Protein AF-A0A957ZIP8-F1 (afdb_monomer_lite)

pLDDT: mean 90.68, std 8.42, range [61.41, 98.19]

Foldseek 3Di:
DVVVCVVCLVVDDPVPNPDDDDDDVDDDDDLLVLQCLQCVQPDVDPDLQSCCCPPVVDDDDPLADDPVCLVVLVVCCVVVVDCPNVVNVVVNVVVSVVSVVVSVVSSVCLLVPPLDPPDPDALSSLQSSLVVCVVVVNLVSSLSSLVSSCVHPDDLVSNVSSLVVNLVSCVVVVVNVVSVVSVVVSD

Sequence (187 aa):
LRTRYRQNRPLLPEGERRVALFEEGGSHLDLLLPARRLWRKRLQSCRLINLEQMILGLARNEDDVPGSMIPQLYVDYVRTQQAGEMQRVFYHNREDIVSMVSLAQRLVEAYAAPLDESCDLYAEDLLSLAACHLRSGDTLRAERALTRAAATADHDDTRAEIYAQWAGLLKRQERWQEAAEVWQLWL

Structure (mmCIF, N/CA/C/O backbone):
data_AF-A0A957ZIP8-F1
#
_entry.id   AF-A0A957ZIP8-F1
#
loop_
_atom_site.group_PDB
_atom_site.id
_atom_site.type_symbol
_atom_site.label_atom_id
_atom_site.label_alt_id
_atom_site.label_comp_id
_atom_site.label_asym_id
_atom_site.label_entity_id
_atom_site.label_seq_id
_atom_site.pdbx_PDB_ins_code
_atom_site.Cartn_x
_atom_site.Cartn_y
_atom_site.Cartn_z
_atom_site.occupancy
_atom_site.B_iso_or_equiv
_atom_site.auth_seq_id
_atom_site.auth_comp_id
_atom_site.auth_asym_id
_atom_site.auth_atom_id
_atom_site.pdbx_PDB_model_num
ATOM 1 N N . LEU A 1 1 ? -3.713 -7.054 22.495 1.00 61.41 1 LEU A N 1
ATOM 2 C CA . LEU A 1 1 ? -5.101 -7.567 22.353 1.00 61.41 1 LEU A CA 1
ATOM 3 C C . LEU A 1 1 ? -5.336 -8.860 23.134 1.00 61.41 1 LEU A C 1
ATOM 5 O O . LEU A 1 1 ? -6.204 -8.865 23.994 1.00 61.41 1 LEU A O 1
ATOM 9 N N . ARG A 1 2 ? -4.530 -9.913 22.929 1.00 66.81 2 ARG A N 1
ATOM 10 C CA . ARG A 1 2 ? -4.654 -11.210 23.628 1.00 66.81 2 ARG A CA 1
ATOM 11 C C . ARG A 1 2 ? -4.748 -11.126 25.155 1.00 66.81 2 ARG A C 1
ATOM 13 O O . ARG A 1 2 ? -5.643 -11.731 25.730 1.00 66.81 2 ARG A O 1
ATOM 20 N N . THR A 1 3 ? -3.873 -10.352 25.797 1.00 70.88 3 THR A N 1
ATOM 21 C CA . THR A 1 3 ? -3.880 -10.161 27.257 1.00 70.88 3 THR A CA 1
ATOM 22 C C . THR A 1 3 ? -5.193 -9.555 27.742 1.00 70.88 3 THR A C 1
ATOM 24 O O . THR A 1 3 ? -5.818 -10.102 28.640 1.00 70.88 3 THR A O 1
ATOM 27 N N . ARG A 1 4 ? -5.663 -8.487 27.082 1.00 71.50 4 ARG A N 1
ATOM 28 C CA . ARG A 1 4 ? -6.931 -7.823 27.420 1.00 71.50 4 ARG A CA 1
ATOM 29 C C . ARG A 1 4 ? -8.142 -8.717 27.150 1.00 71.50 4 ARG A C 1
ATOM 31 O O . ARG A 1 4 ? -9.040 -8.773 27.976 1.00 71.50 4 ARG A O 1
ATOM 38 N N . TYR A 1 5 ? -8.147 -9.469 26.045 1.00 74.31 5 TYR A N 1
ATOM 39 C CA . TYR A 1 5 ? -9.199 -10.455 25.790 1.00 74.31 5 TYR A CA 1
ATOM 40 C C . TYR A 1 5 ? -9.202 -11.550 26.859 1.00 74.31 5 TYR A C 1
ATOM 42 O O . TYR A 1 5 ? -10.248 -11.820 27.425 1.00 74.31 5 TYR A O 1
ATOM 50 N N . ARG A 1 6 ? -8.047 -12.140 27.205 1.00 77.81 6 ARG A N 1
ATOM 51 C CA . ARG A 1 6 ? -7.957 -13.154 28.273 1.00 77.81 6 ARG A CA 1
ATOM 52 C C . ARG A 1 6 ? -8.436 -12.605 29.625 1.00 77.81 6 ARG A C 1
ATOM 54 O O . ARG A 1 6 ? -9.131 -13.323 30.331 1.00 77.81 6 ARG A O 1
ATOM 61 N N . GLN A 1 7 ? -8.113 -11.351 29.948 1.00 78.19 7 GLN A N 1
ATOM 62 C CA . GLN A 1 7 ? -8.567 -10.673 31.170 1.00 78.19 7 GLN A CA 1
ATOM 63 C C . GLN A 1 7 ? -10.084 -10.441 31.192 1.00 78.19 7 GLN A C 1
ATOM 65 O O . GLN A 1 7 ? -10.710 -10.657 32.222 1.00 78.19 7 GLN A O 1
ATOM 70 N N . ASN A 1 8 ? -10.677 -10.049 30.062 1.00 78.69 8 ASN A N 1
ATOM 71 C CA . ASN A 1 8 ? -12.109 -9.748 29.973 1.00 78.69 8 ASN A CA 1
ATOM 72 C C . ASN A 1 8 ? -12.978 -10.974 29.645 1.00 78.69 8 ASN A C 1
ATOM 74 O O . ASN A 1 8 ? -14.185 -10.938 29.851 1.00 78.69 8 ASN A O 1
ATOM 78 N N . ARG A 1 9 ? -12.395 -12.078 29.160 1.00 79.69 9 ARG A N 1
ATOM 79 C CA . ARG A 1 9 ? -13.122 -13.294 28.752 1.00 79.69 9 ARG A CA 1
ATOM 80 C C . ARG A 1 9 ? -14.048 -13.865 29.836 1.00 79.69 9 ARG A C 1
ATOM 82 O O . ARG A 1 9 ? -15.144 -14.282 29.472 1.00 79.6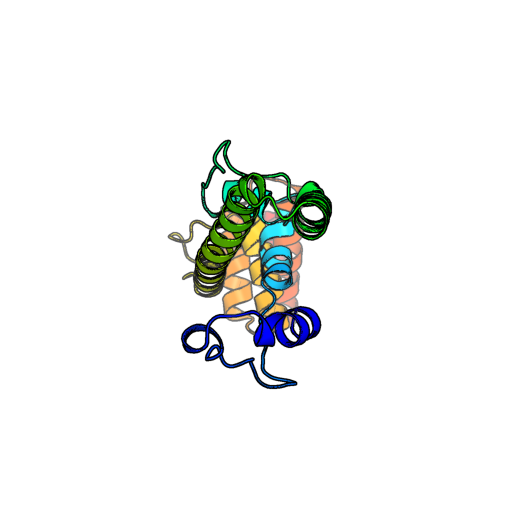9 9 ARG A O 1
ATOM 89 N N . PRO A 1 10 ? -13.682 -13.888 31.134 1.00 83.88 10 PRO A N 1
ATOM 90 C CA . PRO A 1 10 ? -14.593 -14.346 32.184 1.00 83.88 10 PRO A CA 1
ATOM 91 C C . PRO A 1 10 ? -15.865 -13.494 32.307 1.00 83.88 10 PRO A C 1
ATOM 93 O O . PRO A 1 10 ? -16.896 -14.007 32.731 1.00 83.88 10 PRO A O 1
ATOM 96 N N . LEU A 1 11 ? -15.808 -12.220 31.905 1.00 80.31 11 LEU A N 1
ATOM 97 C CA . LEU A 1 11 ? -16.927 -11.277 31.968 1.00 80.31 11 LEU A CA 1
ATOM 98 C C . LEU A 1 11 ? -17.910 -11.435 30.795 1.00 80.31 11 LEU A C 1
ATOM 100 O O . LEU A 1 11 ? -19.005 -10.889 30.852 1.00 80.31 11 LEU A O 1
ATOM 104 N N . LEU A 1 12 ? -17.542 -12.176 29.742 1.00 76.38 12 LEU A N 1
ATOM 105 C CA . LEU A 1 12 ? -18.420 -12.415 28.593 1.00 76.38 12 LEU A CA 1
ATOM 106 C C . LEU A 1 12 ? -19.507 -13.454 28.928 1.00 76.38 12 LEU A C 1
ATOM 108 O O . LEU A 1 12 ? -19.210 -14.412 29.657 1.00 76.38 12 LEU A O 1
ATOM 112 N N . PRO A 1 13 ? -20.724 -13.333 28.361 1.00 81.12 13 PRO A N 1
ATOM 113 C CA . PRO A 1 13 ? -21.761 -14.361 28.442 1.00 81.12 13 PRO A CA 1
ATOM 114 C C . PRO A 1 13 ? -21.247 -15.733 27.985 1.00 81.12 13 PRO A C 1
ATOM 116 O O . PRO A 1 13 ? -20.408 -15.822 27.087 1.00 81.12 13 PRO A O 1
ATOM 119 N N . GLU A 1 14 ? -21.756 -16.828 28.559 1.00 76.25 14 GLU A N 1
ATOM 120 C CA . GLU A 1 14 ? -21.250 -18.186 28.277 1.00 76.25 14 GLU A CA 1
ATOM 121 C C . GLU A 1 14 ? -21.255 -18.558 26.782 1.00 76.25 14 GLU A C 1
ATOM 123 O O . GLU A 1 14 ? -20.354 -19.263 26.321 1.00 76.25 14 GLU A O 1
ATOM 128 N N . GLY A 1 15 ? -22.211 -18.035 26.004 1.00 74.38 15 GLY A N 1
ATOM 129 C CA . GLY A 1 15 ? -22.281 -18.222 24.550 1.00 74.38 15 GLY A CA 1
ATOM 130 C C . GLY A 1 15 ? -21.199 -17.480 23.754 1.00 74.38 15 GLY A C 1
ATOM 131 O O . GLY A 1 15 ? -20.802 -17.942 22.686 1.00 74.38 15 GLY A O 1
ATOM 132 N N . GLU A 1 16 ? -20.666 -16.380 24.288 1.00 71.00 16 GLU A N 1
ATOM 133 C CA . GLU A 1 16 ? -19.711 -15.489 23.610 1.00 71.00 16 GLU A CA 1
ATOM 134 C C . GLU A 1 16 ? -18.247 -15.812 23.943 1.00 71.00 16 GLU A C 1
ATOM 136 O O . GLU A 1 16 ? -17.326 -15.416 23.229 1.00 71.00 16 GLU A O 1
ATOM 141 N N . ARG A 1 17 ? -17.999 -16.636 24.970 1.00 73.06 17 ARG A N 1
ATOM 142 C CA . ARG A 1 17 ? -16.651 -17.108 25.355 1.00 73.06 17 ARG A CA 1
ATOM 143 C C . ARG A 1 17 ? -15.993 -18.036 24.321 1.00 73.06 17 ARG A C 1
ATOM 145 O O . ARG A 1 17 ? -14.878 -18.514 24.562 1.00 73.06 17 ARG A O 1
ATOM 152 N N . ARG A 1 18 ? -16.670 -18.323 23.205 1.00 68.06 18 ARG A N 1
ATOM 153 C CA . ARG A 1 18 ? -16.305 -19.335 22.200 1.00 68.06 18 ARG A CA 1
ATOM 154 C C . ARG A 1 18 ? -15.334 -18.850 21.127 1.00 68.06 18 ARG A C 1
ATOM 156 O O . ARG A 1 18 ? -14.826 -19.687 20.388 1.00 68.06 18 ARG A O 1
ATOM 163 N N . VAL A 1 19 ? -15.046 -17.549 21.038 1.00 68.50 19 VAL A N 1
ATOM 164 C CA . VAL A 1 19 ? -14.118 -17.044 20.015 1.00 68.50 19 VAL A CA 1
ATOM 165 C C . VAL A 1 19 ? -12.722 -17.611 20.275 1.00 68.50 19 VAL A C 1
ATOM 167 O O . VAL A 1 19 ? -12.082 -17.303 21.291 1.00 68.50 19 VAL A O 1
ATOM 170 N N . ALA A 1 20 ? -12.279 -18.481 19.365 1.00 70.75 20 ALA A N 1
ATOM 171 C CA . ALA A 1 20 ? -10.950 -19.062 19.385 1.00 70.75 20 ALA A CA 1
ATOM 172 C C . ALA A 1 20 ? -9.913 -17.955 19.175 1.00 70.75 20 ALA A C 1
ATOM 174 O O . ALA A 1 20 ? -10.035 -17.114 18.286 1.00 70.75 20 ALA A O 1
ATOM 175 N N . LEU A 1 21 ? -8.882 -17.946 20.015 1.00 72.19 21 LEU A N 1
ATOM 176 C CA . LEU A 1 21 ? -7.722 -17.100 19.783 1.00 72.19 21 LEU A CA 1
ATOM 177 C C . LEU A 1 21 ? -6.850 -17.770 18.722 1.00 72.19 21 LEU A C 1
ATOM 179 O O . LEU A 1 21 ? -6.555 -18.953 18.861 1.00 72.19 21 LEU A O 1
ATOM 183 N N . PHE A 1 22 ? -6.386 -17.008 17.728 1.00 71.25 22 PHE A N 1
ATOM 184 C CA . PHE A 1 22 ? -5.357 -17.469 16.787 1.00 71.25 22 PHE A CA 1
ATOM 185 C C . PHE A 1 22 ? -4.159 -18.064 17.533 1.00 71.25 22 PHE A C 1
ATOM 187 O O . PHE A 1 22 ? -3.835 -17.587 18.621 1.00 71.25 22 PHE A O 1
ATOM 194 N N . GLU A 1 23 ? -3.500 -19.079 16.980 1.00 76.12 23 GLU A N 1
ATOM 195 C CA . GLU A 1 23 ? -2.356 -19.752 17.612 1.00 76.12 23 GLU A CA 1
ATOM 196 C C . GLU A 1 23 ? -1.192 -18.781 17.910 1.00 76.12 23 GLU A C 1
ATOM 198 O O . GLU A 1 23 ? -1.025 -17.744 17.266 1.00 76.12 23 GLU A O 1
ATOM 203 N N . GLU A 1 24 ? -0.413 -19.040 18.969 1.00 71.19 24 GLU A N 1
ATOM 204 C CA . GLU A 1 24 ? 0.833 -18.285 19.209 1.00 71.19 24 GLU A CA 1
ATOM 205 C C . GLU A 1 24 ? 1.831 -18.607 18.090 1.00 71.19 24 GLU A C 1
ATOM 207 O O . GLU A 1 24 ? 2.122 -19.769 17.846 1.00 71.19 24 GLU A O 1
ATOM 212 N N . GLY A 1 25 ? 2.309 -17.578 17.381 1.00 76.25 25 GLY A N 1
ATOM 213 C CA . GLY A 1 25 ? 3.203 -17.745 16.228 1.00 76.25 25 GLY A CA 1
ATOM 214 C C . GLY A 1 25 ? 2.510 -17.993 14.882 1.00 76.25 25 GLY A C 1
ATOM 215 O O . GLY A 1 25 ? 3.203 -18.175 13.886 1.00 76.25 25 GLY A O 1
ATOM 216 N N . GLY A 1 26 ? 1.173 -17.965 14.821 1.00 80.25 26 GLY A N 1
ATOM 217 C CA . GLY A 1 26 ? 0.445 -18.057 13.553 1.00 80.25 26 GLY A CA 1
ATOM 218 C C . GLY A 1 26 ? 0.771 -16.906 12.591 1.00 80.25 26 GLY A C 1
ATOM 219 O O . GLY A 1 26 ? 1.145 -15.807 13.015 1.00 80.25 26 GLY A O 1
ATOM 220 N N . SER A 1 27 ? 0.611 -17.145 11.287 1.00 83.81 27 SER A N 1
ATOM 221 C CA . SER A 1 27 ? 0.839 -16.125 10.260 1.00 83.81 27 SER A CA 1
ATOM 222 C C . SER A 1 27 ? -0.080 -14.920 10.469 1.00 83.81 27 SER A C 1
ATOM 224 O O . SER A 1 27 ? -1.298 -15.055 10.567 1.00 83.81 27 SER A O 1
ATOM 226 N N . HIS A 1 28 ? 0.513 -13.729 10.513 1.00 84.56 28 HIS A N 1
ATOM 227 C CA . HIS A 1 28 ? -0.202 -12.467 10.649 1.00 84.56 28 HIS A CA 1
ATOM 228 C C . HIS A 1 28 ? 0.154 -11.547 9.485 1.00 84.56 28 HIS A C 1
ATOM 230 O O . HIS A 1 28 ? 1.331 -11.268 9.249 1.00 84.56 28 HIS A O 1
ATOM 236 N N . LEU A 1 29 ? -0.867 -11.067 8.777 1.00 87.81 29 LEU A N 1
ATOM 237 C CA . LEU A 1 29 ? -0.709 -10.073 7.727 1.00 87.81 29 LEU A CA 1
ATOM 238 C C . LEU A 1 29 ? -1.047 -8.688 8.284 1.00 87.81 29 LEU A C 1
ATOM 240 O O . LEU A 1 29 ? -2.215 -8.341 8.436 1.00 87.81 29 LEU A O 1
ATOM 244 N N . ASP A 1 30 ? -0.013 -7.896 8.555 1.00 92.38 30 ASP A N 1
ATOM 245 C CA . ASP A 1 30 ? -0.166 -6.468 8.829 1.00 92.38 30 ASP A CA 1
ATOM 246 C C . ASP A 1 30 ? -0.275 -5.716 7.495 1.00 92.38 30 ASP A C 1
ATOM 248 O O . ASP A 1 30 ? 0.693 -5.656 6.732 1.00 92.38 30 ASP A O 1
ATOM 252 N N . LEU A 1 31 ? -1.451 -5.145 7.215 1.00 95.62 31 LEU A N 1
ATOM 253 C CA . LEU A 1 31 ? -1.738 -4.422 5.972 1.00 95.62 31 LEU A CA 1
ATOM 254 C C . LEU A 1 31 ? -0.975 -3.097 5.851 1.00 95.62 31 LEU A C 1
ATOM 256 O O . LEU A 1 31 ? -0.829 -2.577 4.745 1.00 95.62 31 LEU A O 1
ATOM 260 N N . LEU A 1 32 ? -0.439 -2.553 6.946 1.00 94.81 32 LEU A N 1
ATOM 261 C CA . LEU A 1 32 ? 0.271 -1.276 6.932 1.00 94.81 32 LEU A CA 1
ATOM 262 C C . LEU A 1 32 ? 1.547 -1.339 6.089 1.00 94.81 32 LEU A C 1
ATOM 264 O O . LEU A 1 32 ? 1.885 -0.380 5.393 1.00 94.81 32 LEU A O 1
ATOM 268 N N . LEU A 1 33 ? 2.271 -2.455 6.153 1.00 94.25 33 LEU A N 1
ATOM 269 C CA . LEU A 1 33 ? 3.506 -2.647 5.396 1.00 94.25 33 LEU A CA 1
ATOM 270 C C . LEU A 1 33 ? 3.270 -2.727 3.878 1.00 94.25 33 LEU A C 1
ATOM 272 O O . LEU A 1 33 ? 3.912 -1.949 3.168 1.00 94.25 33 LEU A O 1
ATOM 276 N N . PRO A 1 34 ? 2.389 -3.598 3.346 1.00 95.50 34 PRO A N 1
ATOM 277 C CA . PRO A 1 34 ? 2.080 -3.612 1.920 1.00 95.50 34 PRO A CA 1
ATOM 2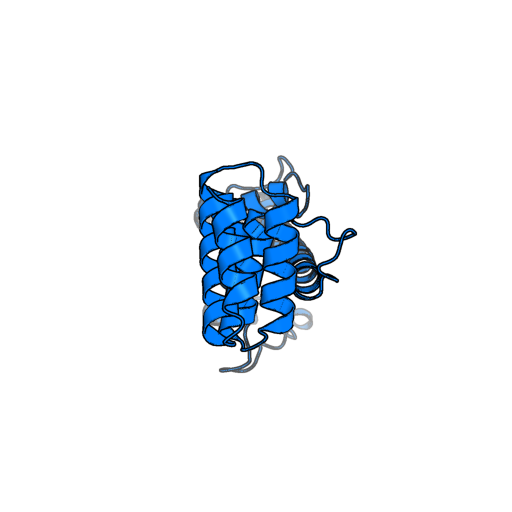78 C C . PRO A 1 34 ? 1.427 -2.301 1.462 1.00 95.50 34 PRO A C 1
ATOM 280 O O . PRO A 1 34 ? 1.843 -1.769 0.437 1.00 95.50 34 PRO A O 1
ATOM 283 N N . ALA A 1 35 ? 0.530 -1.698 2.253 1.00 96.81 35 ALA A N 1
ATOM 284 C CA . ALA A 1 35 ? -0.057 -0.394 1.932 1.00 96.81 35 ALA A CA 1
ATOM 285 C C . ALA A 1 35 ? 1.001 0.7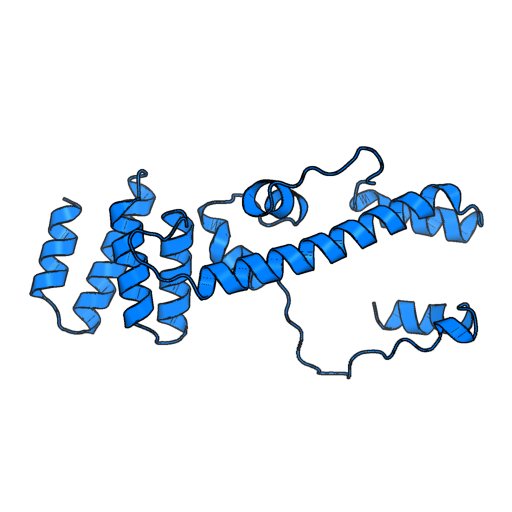12 1.797 1.00 96.81 35 ALA A C 1
ATOM 287 O O . ALA A 1 35 ? 0.994 1.468 0.829 1.00 96.81 35 ALA A O 1
ATOM 288 N N . ARG A 1 36 ? 1.963 0.794 2.727 1.00 96.75 36 ARG A N 1
ATOM 289 C CA . ARG A 1 36 ? 3.073 1.758 2.630 1.00 96.75 36 ARG A CA 1
ATOM 290 C C . ARG A 1 36 ? 3.997 1.465 1.460 1.00 96.75 36 ARG A C 1
ATOM 292 O O . ARG A 1 36 ? 4.486 2.399 0.840 1.00 96.75 36 ARG A O 1
ATOM 299 N N . ARG A 1 37 ? 4.280 0.191 1.187 1.00 95.94 37 ARG A N 1
ATOM 300 C CA . ARG A 1 37 ? 5.136 -0.184 0.057 1.00 95.94 37 ARG A CA 1
ATOM 301 C C . ARG A 1 37 ? 4.519 0.225 -1.266 1.00 95.94 37 ARG A C 1
ATOM 303 O O . ARG A 1 37 ? 5.284 0.627 -2.124 1.00 95.94 37 ARG A O 1
ATOM 310 N N . LEU A 1 38 ? 3.200 0.107 -1.402 1.00 97.19 38 LEU A N 1
ATOM 311 C CA . LEU A 1 38 ? 2.496 0.392 -2.644 1.00 97.19 38 LEU A CA 1
ATOM 312 C C . LEU A 1 38 ? 2.154 1.878 -2.800 1.00 97.19 38 LEU A C 1
ATOM 314 O O . LEU A 1 38 ? 2.466 2.462 -3.826 1.00 97.19 38 LEU A O 1
ATOM 318 N N . TRP A 1 39 ? 1.556 2.502 -1.782 1.00 97.56 39 TRP A N 1
ATOM 319 C CA . TRP A 1 39 ? 0.916 3.811 -1.944 1.00 97.56 39 TRP A CA 1
ATOM 320 C C . TRP A 1 39 ? 1.686 4.991 -1.355 1.00 97.56 39 TRP A C 1
ATOM 322 O O . TRP A 1 39 ? 1.291 6.123 -1.589 1.00 97.56 39 TRP A O 1
ATOM 332 N N . ARG A 1 40 ? 2.767 4.799 -0.585 1.00 95.94 40 ARG A N 1
ATOM 333 C CA . ARG A 1 40 ? 3.437 5.919 0.119 1.00 95.94 40 ARG A CA 1
ATOM 334 C C . ARG A 1 40 ? 4.041 6.971 -0.816 1.00 95.94 40 ARG A C 1
ATOM 336 O O . ARG A 1 40 ? 4.184 8.116 -0.404 1.00 95.94 40 ARG A O 1
ATOM 343 N N . LYS A 1 41 ? 4.445 6.598 -2.034 1.00 94.06 41 LYS A N 1
ATOM 344 C CA . LYS A 1 41 ? 4.972 7.574 -3.002 1.00 94.06 41 LYS A CA 1
ATOM 345 C C . LYS A 1 41 ? 3.887 8.559 -3.436 1.00 94.06 41 LYS A C 1
ATOM 347 O O . LYS A 1 41 ? 4.132 9.757 -3.437 1.00 94.06 41 LYS A O 1
ATOM 352 N N . ARG A 1 42 ? 2.686 8.051 -3.723 1.00 94.94 42 ARG A N 1
ATOM 353 C CA . ARG A 1 42 ? 1.526 8.866 -4.096 1.00 94.94 42 ARG A CA 1
ATOM 354 C C . ARG A 1 42 ? 0.868 9.539 -2.895 1.00 94.94 42 ARG A C 1
ATOM 356 O O . ARG A 1 42 ? 0.475 10.698 -2.948 1.00 94.94 42 ARG A O 1
ATOM 363 N N . LEU A 1 43 ? 0.722 8.799 -1.800 1.00 95.38 43 LEU A N 1
ATOM 364 C CA . LEU A 1 43 ? 0.024 9.225 -0.596 1.00 95.38 43 LEU A CA 1
ATOM 365 C C . LEU A 1 43 ? 1.023 9.658 0.476 1.00 95.38 43 LEU A C 1
ATOM 367 O O . LEU A 1 43 ? 1.754 8.843 1.036 1.00 95.38 43 LEU A O 1
ATOM 371 N N . GLN A 1 44 ? 0.957 10.928 0.870 1.00 88.19 44 GLN A N 1
ATOM 372 C CA . GLN A 1 44 ? 1.764 11.484 1.966 1.00 88.19 44 GLN A CA 1
ATOM 373 C C . GLN A 1 44 ? 1.524 10.773 3.317 1.00 88.19 44 GLN A C 1
ATOM 375 O O . GLN A 1 44 ? 2.365 10.811 4.217 1.00 88.19 44 GLN A O 1
ATOM 380 N N . SER A 1 45 ? 0.379 10.094 3.469 1.00 94.19 45 SER A N 1
ATOM 381 C CA . SER A 1 45 ? -0.016 9.364 4.673 1.00 94.19 45 SER A CA 1
ATOM 382 C C . SER A 1 45 ? -0.659 8.019 4.329 1.00 94.19 45 SER A C 1
ATOM 384 O O . SER A 1 45 ? -1.579 7.941 3.523 1.00 94.19 45 SER A O 1
ATOM 386 N N . CYS A 1 46 ? -0.235 6.955 5.015 1.00 95.62 46 CYS A N 1
ATOM 387 C CA . CYS A 1 46 ? -0.891 5.640 4.969 1.00 95.62 46 CYS A CA 1
ATOM 388 C C . CYS A 1 46 ? -1.619 5.328 6.287 1.00 95.62 46 CYS A C 1
ATOM 390 O O . CYS A 1 46 ? -1.647 4.180 6.726 1.00 95.62 46 CYS A O 1
ATOM 392 N N . ARG A 1 47 ? -2.127 6.354 6.984 1.00 93.38 47 ARG A N 1
ATOM 393 C CA . ARG A 1 47 ? -3.084 6.145 8.084 1.00 93.38 47 ARG A CA 1
ATOM 394 C C . ARG A 1 47 ? -4.397 5.625 7.496 1.00 93.38 47 ARG A C 1
ATOM 396 O O . ARG A 1 47 ? -4.758 6.057 6.406 1.00 93.38 47 ARG A O 1
ATOM 403 N N . LEU A 1 48 ? -5.106 4.760 8.224 1.00 93.56 48 LEU A N 1
ATOM 404 C CA . LEU A 1 48 ? -6.313 4.093 7.718 1.00 93.56 48 LEU A CA 1
ATOM 405 C C . LEU A 1 48 ? -7.346 5.089 7.176 1.00 93.56 48 LEU A C 1
ATOM 407 O O . LEU A 1 48 ? -7.763 4.933 6.040 1.00 93.56 48 LEU A O 1
ATOM 411 N N . ILE A 1 49 ? -7.621 6.176 7.902 1.00 91.31 49 ILE A N 1
ATOM 412 C CA . ILE A 1 49 ? -8.540 7.234 7.450 1.00 91.31 49 ILE A CA 1
ATOM 413 C C . ILE A 1 49 ? -8.166 7.842 6.088 1.00 91.31 49 ILE A C 1
ATOM 415 O O . ILE A 1 49 ? -9.030 8.110 5.263 1.00 91.31 49 ILE A O 1
ATOM 419 N N . ASN A 1 50 ? -6.868 8.014 5.814 1.00 94.25 50 ASN A N 1
ATOM 420 C CA . ASN A 1 50 ? -6.416 8.543 4.529 1.00 94.25 50 ASN A CA 1
ATOM 421 C C . ASN A 1 50 ? -6.525 7.485 3.423 1.00 94.25 50 ASN A C 1
ATOM 423 O O . ASN A 1 50 ? -6.811 7.814 2.280 1.00 94.25 50 ASN A O 1
ATOM 427 N N . LEU A 1 51 ? -6.298 6.210 3.752 1.00 96.50 51 LEU A N 1
ATOM 428 C CA . LEU A 1 51 ? -6.459 5.108 2.802 1.00 96.50 51 LEU A CA 1
ATOM 429 C C . LEU A 1 51 ? -7.934 4.865 2.466 1.00 96.50 51 LEU A C 1
ATOM 431 O O . LEU A 1 51 ? -8.262 4.631 1.311 1.00 96.50 51 LEU A O 1
ATOM 435 N N . GLU A 1 52 ? -8.829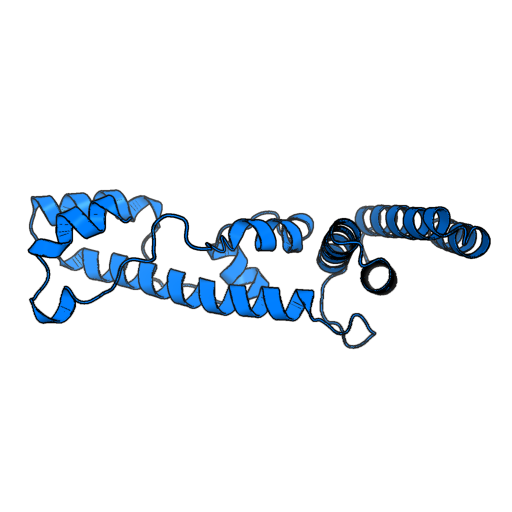 4.972 3.441 1.00 95.06 52 GLU A N 1
ATOM 436 C CA . GLU A 1 52 ? -10.275 4.906 3.223 1.00 95.06 52 GLU A CA 1
ATOM 437 C C . GLU A 1 52 ? -10.733 5.956 2.216 1.00 95.06 52 GLU A C 1
ATOM 439 O O . GLU A 1 52 ? -11.393 5.616 1.240 1.00 95.06 52 GLU A O 1
ATOM 444 N N . GLN A 1 53 ? -10.305 7.204 2.386 1.00 94.25 53 GLN A N 1
ATOM 445 C CA . GLN A 1 53 ? -10.665 8.283 1.470 1.00 94.25 53 GLN A CA 1
ATOM 446 C C . GLN A 1 53 ? -10.019 8.107 0.091 1.00 94.25 53 GLN A C 1
ATOM 448 O O . GLN A 1 53 ? -10.706 8.130 -0.926 1.00 94.25 53 GLN A O 1
ATOM 453 N N . MET A 1 54 ? -8.699 7.907 0.050 1.00 95.69 54 MET A N 1
ATOM 454 C CA . MET A 1 54 ? -7.929 7.983 -1.196 1.00 95.69 54 MET A CA 1
ATOM 455 C C . MET A 1 54 ? -7.915 6.684 -2.008 1.00 95.69 54 MET A C 1
ATOM 457 O O . MET A 1 54 ? -7.607 6.728 -3.198 1.00 95.69 54 MET A O 1
ATOM 461 N N . ILE A 1 55 ? -8.175 5.534 -1.377 1.00 96.12 55 ILE A N 1
ATOM 462 C CA . ILE A 1 55 ? -8.162 4.213 -2.028 1.00 96.12 55 ILE A CA 1
ATOM 463 C C . ILE A 1 55 ? -9.556 3.593 -2.077 1.00 96.12 55 ILE A C 1
ATOM 465 O O . ILE A 1 55 ? -9.900 2.974 -3.080 1.00 96.12 55 ILE A O 1
ATOM 469 N N . LEU A 1 56 ? -10.345 3.717 -1.004 1.00 95.25 56 LEU A N 1
ATOM 470 C CA . LEU A 1 56 ? -11.673 3.093 -0.925 1.00 95.25 56 LEU A CA 1
ATOM 471 C C . LEU A 1 56 ? -12.813 4.048 -1.306 1.00 95.25 56 LEU A C 1
ATOM 473 O O . LEU A 1 56 ? -13.937 3.590 -1.486 1.00 95.25 56 LEU A O 1
ATOM 477 N N . GLY A 1 57 ? -12.548 5.355 -1.420 1.00 93.44 57 GLY A N 1
ATOM 478 C CA . GLY A 1 57 ? -13.580 6.365 -1.662 1.00 93.44 57 GLY A CA 1
ATOM 479 C C . GLY A 1 57 ? -14.585 6.498 -0.512 1.00 93.44 57 GLY A C 1
ATOM 480 O O . GLY A 1 57 ? -15.709 6.945 -0.727 1.00 93.44 57 GLY A O 1
ATOM 481 N N . LEU A 1 58 ? -14.209 6.080 0.699 1.00 90.62 58 LEU A N 1
ATOM 482 C CA . LEU A 1 58 ? -15.077 6.092 1.873 1.00 90.62 58 LEU A CA 1
ATOM 483 C C . LEU A 1 58 ? -14.926 7.403 2.650 1.00 90.62 58 LEU A C 1
ATOM 485 O O . LEU A 1 58 ? -13.819 7.896 2.870 1.00 90.62 58 LEU A O 1
ATOM 489 N N . ALA A 1 59 ? -16.052 7.928 3.127 1.00 84.75 59 ALA A N 1
ATOM 490 C CA . ALA A 1 59 ? -16.106 9.020 4.089 1.00 84.75 59 ALA A CA 1
ATOM 491 C C . ALA A 1 59 ? -16.691 8.498 5.406 1.00 84.75 59 ALA A C 1
ATOM 493 O O . ALA A 1 59 ? -17.713 7.811 5.405 1.00 84.75 59 ALA A O 1
ATOM 494 N N . ARG A 1 60 ? -16.039 8.815 6.529 1.00 81.56 60 ARG A N 1
ATOM 495 C CA . ARG A 1 60 ? -16.534 8.429 7.855 1.00 81.56 60 ARG A CA 1
ATOM 496 C C . ARG A 1 60 ? -17.689 9.332 8.288 1.00 81.56 60 ARG A C 1
ATOM 498 O O . ARG A 1 60 ? -17.681 10.527 8.006 1.00 81.56 60 ARG A O 1
ATOM 505 N N . ASN A 1 61 ? -18.660 8.742 8.979 1.00 78.12 61 ASN A N 1
ATOM 506 C CA . ASN A 1 61 ? -19.825 9.430 9.540 1.00 78.12 61 ASN A CA 1
ATOM 507 C C . ASN A 1 61 ? -19.454 10.252 10.798 1.00 78.12 61 ASN A C 1
ATOM 509 O O . ASN A 1 61 ? -18.464 9.955 11.464 1.00 78.12 61 ASN A O 1
ATOM 513 N N . GLU A 1 62 ? -20.286 11.234 11.151 1.00 66.06 62 GLU A N 1
ATOM 514 C CA . GLU A 1 62 ? -20.202 12.080 12.355 1.00 66.06 62 GLU A CA 1
ATOM 515 C C . GLU A 1 62 ? -20.241 11.278 13.669 1.00 66.06 62 GLU A C 1
ATOM 517 O O . GLU A 1 62 ? -19.700 11.712 14.688 1.00 66.06 62 GLU A O 1
ATOM 522 N N . ASP A 1 63 ? -20.832 10.081 13.641 1.00 71.00 63 ASP A N 1
ATOM 523 C CA . ASP A 1 63 ? -20.872 9.168 14.787 1.00 71.00 63 ASP A CA 1
ATOM 524 C C . ASP A 1 63 ? -19.487 8.601 15.158 1.00 71.00 63 ASP A C 1
ATOM 526 O O . ASP A 1 63 ? -19.310 8.097 16.275 1.00 71.00 63 ASP A O 1
ATOM 530 N N . ASP A 1 64 ? -18.495 8.702 14.261 1.00 83.00 64 ASP A N 1
ATOM 531 C CA . ASP A 1 64 ? -17.145 8.208 14.510 1.00 83.00 64 ASP A CA 1
ATOM 532 C C . ASP A 1 64 ? -16.417 9.036 15.581 1.00 83.00 64 ASP A C 1
ATOM 534 O O . ASP A 1 64 ? -16.401 10.270 15.573 1.00 83.00 64 ASP A O 1
ATOM 538 N N . VAL A 1 65 ? -15.781 8.350 16.529 1.00 90.38 65 VAL A N 1
ATOM 539 C CA . VAL A 1 65 ? -14.947 8.998 17.548 1.00 90.38 65 VAL A CA 1
ATOM 540 C C . VAL A 1 65 ? -13.514 9.128 17.046 1.00 90.38 65 VAL A C 1
ATOM 542 O O . VAL A 1 65 ? -12.979 8.185 16.459 1.00 90.38 65 VAL A O 1
ATOM 545 N N . PRO A 1 66 ? -12.813 10.238 17.346 1.00 88.94 66 PRO A N 1
ATOM 546 C CA . PRO A 1 66 ? -11.377 10.294 17.128 1.00 88.94 66 PRO A CA 1
ATOM 547 C C . PRO A 1 66 ? -10.693 9.135 17.861 1.00 88.94 66 PRO A C 1
ATOM 549 O O . PRO A 1 66 ? -10.849 8.981 19.073 1.00 88.94 66 PRO A O 1
ATOM 552 N N . GLY A 1 67 ? -9.890 8.339 17.150 1.00 87.56 67 GLY A N 1
ATOM 553 C CA . GLY A 1 67 ? -9.235 7.160 17.734 1.00 87.56 67 GLY A CA 1
ATOM 554 C C . GLY A 1 67 ? -8.365 7.475 18.963 1.00 87.56 67 GLY A C 1
ATOM 555 O O . GLY A 1 67 ? -8.199 6.636 19.847 1.00 87.56 67 GLY A O 1
ATOM 556 N N . SER A 1 68 ? -7.862 8.710 19.074 1.00 91.31 68 SER A N 1
ATOM 557 C CA . SER A 1 68 ? -7.133 9.209 20.248 1.00 91.31 68 SER A CA 1
ATOM 558 C C . SER A 1 68 ? -7.993 9.335 21.512 1.00 91.31 68 SER A C 1
ATOM 560 O O . SER A 1 68 ? -7.442 9.295 22.610 1.00 91.31 68 SER A O 1
ATOM 562 N N . MET A 1 69 ? -9.317 9.465 21.383 1.00 94.00 69 MET A N 1
ATOM 563 C CA . MET A 1 69 ? -10.253 9.560 22.508 1.00 94.00 69 MET A CA 1
ATOM 564 C C . MET A 1 69 ? -10.669 8.190 23.052 1.00 94.00 69 MET A C 1
ATOM 566 O O . MET A 1 69 ? -11.033 8.090 24.222 1.00 94.00 69 MET A O 1
ATOM 570 N N . ILE A 1 70 ? -10.572 7.126 22.248 1.00 93.38 70 ILE A N 1
ATOM 571 C CA . ILE A 1 70 ? -11.010 5.770 22.621 1.00 93.38 70 ILE A CA 1
ATOM 572 C C . ILE A 1 70 ? -10.432 5.293 23.967 1.00 93.38 70 ILE A C 1
ATOM 574 O O . ILE A 1 70 ? -11.199 4.763 24.775 1.00 93.38 70 ILE A O 1
ATOM 578 N N . PRO A 1 71 ? -9.128 5.476 24.277 1.00 92.31 71 PRO A N 1
ATOM 579 C CA . PRO A 1 71 ? -8.587 5.062 25.569 1.00 92.31 71 PRO A CA 1
ATOM 580 C C . PRO A 1 71 ? -9.275 5.743 26.755 1.00 92.31 71 PRO A C 1
ATOM 582 O O . PRO A 1 71 ? -9.569 5.075 27.744 1.00 92.31 71 PRO A O 1
ATOM 585 N N . GLN A 1 72 ? -9.555 7.045 26.644 1.00 94.75 72 GLN A N 1
ATOM 586 C CA . GLN A 1 72 ? -10.208 7.813 27.700 1.00 94.75 72 GLN A CA 1
ATOM 587 C C . GLN A 1 72 ? -11.671 7.388 27.863 1.00 94.75 72 GLN A C 1
ATOM 589 O O . GLN A 1 72 ? -12.086 7.085 28.978 1.00 94.75 72 GLN A O 1
ATOM 594 N N . LEU A 1 73 ? -12.413 7.252 26.757 1.00 94.44 73 LEU A N 1
ATOM 595 C CA . LEU A 1 73 ? -13.808 6.792 26.771 1.00 94.44 73 LEU A CA 1
ATOM 596 C C . LEU A 1 73 ? -13.953 5.411 27.428 1.00 94.44 73 LEU A C 1
ATOM 598 O O . LEU A 1 73 ? -14.861 5.187 28.227 1.00 94.44 73 LEU A O 1
ATOM 602 N N . TYR A 1 74 ? -13.018 4.497 27.154 1.00 91.44 74 TYR A N 1
ATOM 603 C CA . TYR A 1 74 ? -12.999 3.184 27.798 1.00 91.44 74 TYR A CA 1
ATOM 604 C C . TYR A 1 74 ? -12.720 3.270 29.307 1.00 91.44 74 TYR A C 1
ATOM 606 O O . TYR A 1 74 ? -13.363 2.574 30.092 1.00 91.44 74 TYR A O 1
ATOM 614 N N . VAL A 1 75 ? -11.773 4.115 29.735 1.00 92.12 75 VAL A N 1
ATOM 615 C CA . VAL A 1 75 ? -11.481 4.329 31.166 1.00 92.12 75 VAL A CA 1
ATOM 616 C C . VAL A 1 75 ? -12.692 4.917 31.888 1.00 92.12 75 VAL A C 1
ATOM 618 O O . VAL A 1 75 ? -13.031 4.461 32.983 1.00 92.12 75 VAL A O 1
ATOM 621 N N . ASP A 1 76 ? -13.364 5.888 31.272 1.00 94.06 76 ASP A N 1
ATOM 622 C CA . ASP A 1 76 ? -14.564 6.498 31.833 1.00 94.06 76 ASP A CA 1
ATOM 623 C C . ASP A 1 76 ? -15.682 5.469 31.991 1.00 94.06 76 ASP A C 1
ATOM 625 O O . ASP A 1 76 ? -16.251 5.380 33.077 1.00 94.06 76 ASP A O 1
ATOM 629 N N . TYR A 1 77 ? -15.913 4.619 30.985 1.00 93.06 77 TYR A N 1
ATOM 630 C CA . TYR A 1 77 ? -16.849 3.497 31.085 1.00 93.06 77 TYR A CA 1
ATOM 631 C C . TYR A 1 77 ? -16.522 2.560 32.257 1.00 93.06 77 TYR A C 1
ATOM 633 O O . TYR A 1 77 ? -17.404 2.246 33.053 1.00 93.06 77 TYR A O 1
ATOM 641 N N . VAL A 1 78 ? -15.261 2.143 32.421 1.00 90.50 78 VAL A N 1
ATOM 642 C CA . VAL A 1 78 ? -14.867 1.248 33.527 1.00 90.50 78 VAL A CA 1
ATOM 643 C C . VAL A 1 78 ? -15.134 1.890 34.894 1.00 90.50 78 VAL A C 1
ATOM 645 O O . VAL A 1 78 ? -15.542 1.200 35.829 1.00 90.50 78 VAL A O 1
ATOM 648 N N . ARG A 1 79 ? -14.941 3.207 35.025 1.00 92.75 79 ARG A N 1
ATOM 649 C CA . ARG A 1 79 ? -15.161 3.935 36.283 1.00 92.75 79 ARG A CA 1
ATOM 650 C C . ARG A 1 79 ? -16.639 4.187 36.576 1.00 92.75 79 ARG A C 1
ATOM 652 O O . ARG A 1 79 ? -17.054 4.062 37.723 1.00 92.75 79 ARG A O 1
ATOM 659 N N . THR A 1 80 ? -17.411 4.605 35.575 1.00 94.12 80 THR A N 1
ATOM 660 C CA . THR A 1 80 ? -18.796 5.073 35.761 1.00 94.12 80 THR A CA 1
ATOM 661 C C . THR A 1 80 ? -19.835 3.988 35.514 1.00 94.12 80 THR A C 1
ATOM 663 O O . THR A 1 80 ? -20.980 4.155 35.923 1.00 94.12 80 THR A O 1
ATOM 666 N N . GLN A 1 81 ? -19.452 2.900 34.837 1.00 91.19 81 GLN A N 1
ATOM 667 C CA . GLN A 1 81 ? -20.343 1.858 34.317 1.00 91.19 81 GLN A CA 1
ATOM 668 C C . GLN A 1 81 ? -21.401 2.390 33.329 1.00 91.19 81 GLN A C 1
ATOM 670 O O . GLN A 1 81 ? -22.383 1.713 33.033 1.00 91.19 81 GLN A O 1
ATOM 675 N N . GLN A 1 82 ? -21.207 3.596 32.781 1.00 92.94 82 GLN A N 1
ATOM 676 C CA . GLN A 1 82 ? -22.105 4.198 31.794 1.00 92.94 82 GLN A CA 1
ATOM 677 C C . GLN A 1 82 ? -21.611 3.891 30.379 1.00 92.94 82 GLN A C 1
ATOM 679 O O . GLN A 1 82 ? -20.563 4.371 29.955 1.00 92.94 82 GLN A O 1
ATOM 684 N N . ALA A 1 83 ? -22.373 3.088 29.637 1.00 91.75 83 ALA A N 1
ATOM 685 C CA . ALA A 1 83 ? -21.963 2.572 28.330 1.00 91.75 83 ALA A CA 1
ATOM 686 C C . ALA A 1 83 ? -22.344 3.463 27.130 1.00 91.75 83 ALA A C 1
ATOM 688 O O . ALA A 1 83 ? -22.058 3.080 26.000 1.00 91.75 83 ALA A O 1
ATOM 689 N N . GLY A 1 84 ? -22.968 4.629 27.343 1.00 92.25 84 GLY A N 1
ATOM 690 C CA . GLY A 1 84 ? -23.475 5.483 26.255 1.00 92.25 84 GLY A CA 1
ATOM 691 C C . GLY A 1 84 ? -22.424 5.786 25.178 1.00 92.25 84 GLY A C 1
ATOM 692 O O . GLY A 1 84 ? -22.627 5.476 24.008 1.00 92.25 84 GLY A O 1
ATOM 693 N N . GLU A 1 85 ? -21.245 6.270 25.578 1.00 92.12 85 GLU A N 1
ATOM 694 C CA . GLU A 1 85 ? -20.153 6.573 24.636 1.00 92.12 85 GLU A CA 1
ATOM 695 C C . GLU A 1 85 ? -19.474 5.322 24.051 1.00 92.12 85 GLU A C 1
ATOM 697 O O . GLU A 1 85 ? -18.844 5.388 22.992 1.00 92.12 85 GLU A O 1
ATOM 702 N N . MET A 1 86 ? -19.609 4.154 24.693 1.00 93.19 86 MET A N 1
ATOM 703 C CA . MET A 1 86 ? -19.006 2.915 24.188 1.00 93.19 86 MET A CA 1
ATOM 704 C C . MET A 1 86 ? -19.624 2.473 22.862 1.00 93.19 86 MET A C 1
ATOM 706 O O . MET A 1 86 ? -18.931 1.852 22.058 1.00 93.19 86 MET A O 1
ATOM 710 N N . GLN A 1 87 ? -20.881 2.836 22.587 1.00 92.19 87 GLN A N 1
ATOM 711 C CA . GLN A 1 87 ? -21.517 2.563 21.297 1.00 92.19 87 GLN A CA 1
ATOM 712 C C . GLN A 1 87 ? -20.706 3.147 20.131 1.00 92.19 87 GLN A C 1
ATOM 714 O O . GLN A 1 87 ? -20.496 2.468 19.126 1.00 92.19 87 GLN A O 1
ATOM 719 N N . ARG A 1 88 ? -20.178 4.364 20.289 1.00 92.44 88 ARG A N 1
ATOM 720 C CA . ARG A 1 88 ? -19.365 5.031 19.263 1.00 92.44 88 ARG A CA 1
ATOM 721 C C . ARG A 1 88 ? -17.981 4.400 19.123 1.00 92.44 88 ARG A C 1
ATOM 723 O O . ARG A 1 88 ? -17.473 4.261 18.017 1.00 92.44 88 ARG A O 1
ATOM 730 N N . VAL A 1 89 ? -17.396 3.929 20.228 1.00 93.56 89 VAL A N 1
ATOM 731 C CA . VAL A 1 89 ? -16.144 3.149 20.197 1.00 93.56 89 VAL A CA 1
ATOM 732 C C . VAL A 1 89 ? -16.329 1.841 19.421 1.00 93.56 89 VAL A C 1
ATOM 734 O O . VAL A 1 89 ? -15.469 1.470 18.620 1.00 93.56 89 VAL A O 1
ATOM 737 N N . PHE A 1 90 ? -17.445 1.136 19.630 1.00 92.19 90 PHE A N 1
ATOM 738 C CA . PHE A 1 90 ? -17.754 -0.079 18.873 1.00 92.19 90 PHE A CA 1
ATOM 739 C C . PHE A 1 90 ? -18.026 0.213 17.399 1.00 92.19 90 PHE A C 1
ATOM 741 O O . PHE A 1 90 ? -17.574 -0.550 16.547 1.00 92.19 90 PHE A O 1
ATOM 748 N N . TYR A 1 91 ? -18.705 1.323 17.098 1.00 92.19 91 TYR A N 1
ATOM 749 C CA . TYR A 1 91 ? -18.891 1.792 15.728 1.00 92.19 91 TYR A CA 1
ATOM 750 C C . TYR A 1 91 ? -17.542 2.021 15.030 1.00 92.19 91 TYR A C 1
ATOM 752 O O . TYR A 1 91 ? -17.289 1.396 14.004 1.00 92.19 91 TYR A O 1
ATOM 760 N N . HIS A 1 92 ? -16.634 2.793 15.639 1.00 93.12 92 HIS A N 1
ATOM 761 C CA . HIS A 1 92 ? -15.278 3.017 15.119 1.00 93.12 92 HIS A CA 1
ATOM 762 C C . HIS A 1 92 ? -14.547 1.702 14.830 1.00 93.12 92 HIS A C 1
ATOM 764 O O . HIS A 1 92 ? -13.995 1.501 13.752 1.00 93.12 92 HIS A O 1
ATOM 770 N N . ASN A 1 93 ? -14.563 0.773 15.794 1.00 91.88 93 ASN A N 1
ATOM 771 C CA . ASN A 1 93 ? -13.864 -0.499 15.646 1.00 91.88 93 ASN A CA 1
ATOM 772 C C . ASN A 1 93 ? -14.446 -1.364 14.520 1.00 91.88 93 ASN A C 1
ATOM 774 O O . ASN A 1 93 ? -13.692 -2.021 13.804 1.00 91.88 93 ASN A O 1
ATOM 778 N N . ARG A 1 94 ? -15.773 -1.361 14.360 1.00 92.38 94 ARG A N 1
ATOM 779 C CA . ARG A 1 94 ? -16.447 -2.060 13.266 1.00 92.38 94 ARG A CA 1
ATOM 780 C C . ARG A 1 94 ? -16.026 -1.489 11.914 1.00 92.38 94 ARG A C 1
ATOM 782 O O . ARG A 1 94 ? -15.648 -2.272 11.044 1.00 92.38 94 ARG A O 1
ATOM 789 N N . GLU A 1 95 ? -16.073 -0.170 11.750 1.00 92.44 95 GLU A N 1
ATOM 790 C CA . GLU A 1 95 ? -15.696 0.480 10.492 1.00 92.44 95 GLU A CA 1
ATOM 791 C C . GLU A 1 95 ? -14.222 0.221 10.161 1.00 92.44 95 GLU A C 1
ATOM 793 O O . GLU A 1 95 ? -13.920 -0.207 9.051 1.00 92.44 95 GLU A O 1
ATOM 798 N N . ASP A 1 96 ? -13.316 0.325 11.142 1.00 92.94 96 ASP A N 1
ATOM 799 C CA . ASP A 1 96 ? -11.899 -0.016 10.963 1.00 92.94 96 ASP A CA 1
ATOM 800 C C . ASP A 1 96 ? -11.706 -1.451 10.436 1.00 92.94 96 ASP A C 1
ATOM 802 O O . ASP A 1 96 ? -10.910 -1.688 9.523 1.00 92.94 96 ASP A O 1
ATOM 806 N N . ILE A 1 97 ? -12.428 -2.428 11.000 1.00 93.19 97 ILE A N 1
ATOM 807 C CA . ILE A 1 97 ? -12.343 -3.834 10.577 1.00 93.19 97 ILE A CA 1
ATOM 808 C C . ILE A 1 97 ? -12.849 -4.006 9.143 1.00 93.19 97 ILE A C 1
ATOM 810 O O . ILE A 1 97 ? -12.184 -4.669 8.343 1.00 93.19 97 ILE A O 1
ATOM 814 N N . VAL A 1 98 ? -13.992 -3.409 8.801 1.00 93.69 98 VAL A N 1
ATOM 815 C CA . VAL A 1 98 ? -14.568 -3.492 7.450 1.00 93.69 98 VAL A CA 1
ATOM 816 C C . VAL A 1 98 ? -13.642 -2.828 6.429 1.00 93.69 98 VAL A C 1
ATOM 818 O O . VAL A 1 98 ? -13.331 -3.431 5.400 1.00 93.69 98 VAL A O 1
ATOM 821 N N . SER A 1 99 ? -13.115 -1.644 6.740 1.00 94.81 99 SER A N 1
ATOM 822 C CA . SER A 1 99 ? -12.147 -0.937 5.901 1.00 94.81 99 SER A CA 1
ATOM 823 C C . SER A 1 99 ? -10.881 -1.750 5.663 1.00 94.81 99 SER A C 1
ATOM 825 O O . SER A 1 99 ? -10.393 -1.803 4.536 1.00 94.81 99 SER A O 1
ATOM 827 N N . MET A 1 100 ? -10.352 -2.430 6.686 1.00 95.56 100 MET A N 1
ATOM 828 C CA . MET A 1 100 ? -9.182 -3.297 6.518 1.00 95.56 100 MET A CA 1
ATOM 829 C C . MET A 1 100 ? -9.446 -4.461 5.554 1.00 95.56 100 MET A C 1
ATOM 831 O O . MET A 1 100 ? -8.562 -4.791 4.765 1.00 95.56 100 MET A O 1
ATOM 835 N N . VAL A 1 101 ? -10.640 -5.065 5.564 1.00 95.75 101 VAL A N 1
ATOM 836 C CA . VAL A 1 101 ? -10.994 -6.136 4.613 1.00 95.75 101 VAL A CA 1
ATOM 837 C C . VAL A 1 101 ? -11.024 -5.600 3.179 1.00 95.75 101 VAL A C 1
ATOM 839 O O . VAL A 1 101 ? -10.378 -6.168 2.296 1.00 95.75 101 VAL A O 1
ATOM 842 N N . SER A 1 102 ? -11.691 -4.468 2.955 1.00 96.25 102 SER A N 1
ATOM 843 C CA . SER A 1 102 ? -11.743 -3.810 1.642 1.00 96.25 102 SER A CA 1
ATOM 844 C C . SER A 1 102 ? -10.356 -3.375 1.156 1.00 96.25 102 SER A C 1
ATOM 846 O O . SER A 1 102 ? -10.009 -3.533 -0.015 1.00 96.25 102 SER A O 1
ATOM 848 N N . LEU A 1 103 ? -9.514 -2.879 2.066 1.00 97.25 103 LEU A N 1
ATOM 849 C CA . LEU A 1 103 ? -8.138 -2.497 1.767 1.00 97.25 103 LEU A CA 1
ATOM 850 C C . LEU A 1 103 ? -7.276 -3.708 1.392 1.00 97.25 103 LEU A C 1
ATOM 852 O O . LEU A 1 103 ? -6.462 -3.620 0.472 1.00 97.25 103 LEU A O 1
ATOM 856 N N . ALA A 1 104 ? -7.456 -4.843 2.074 1.00 97.19 104 ALA A N 1
ATOM 857 C CA . ALA A 1 104 ? -6.766 -6.084 1.739 1.00 97.19 104 ALA A CA 1
ATOM 858 C C . ALA A 1 104 ? -7.125 -6.554 0.324 1.00 97.19 104 ALA A C 1
ATOM 860 O O . ALA A 1 104 ? -6.229 -6.897 -0.446 1.00 97.19 104 ALA A O 1
ATOM 861 N N . GLN A 1 105 ? -8.407 -6.498 -0.047 1.00 96.81 105 GLN A N 1
ATOM 862 C CA . GLN A 1 105 ? -8.844 -6.795 -1.411 1.00 96.81 105 GLN A CA 1
ATOM 863 C C . GLN A 1 105 ? -8.173 -5.859 -2.429 1.00 96.81 105 GLN A C 1
ATOM 865 O O . GLN A 1 105 ? -7.627 -6.324 -3.429 1.00 96.81 105 GLN A O 1
ATOM 870 N N . ARG A 1 106 ? -8.131 -4.552 -2.144 1.00 96.94 106 ARG A N 1
ATOM 871 C CA . ARG A 1 106 ? -7.489 -3.562 -3.024 1.00 96.94 106 ARG A CA 1
ATOM 872 C C . ARG A 1 106 ? -5.999 -3.795 -3.217 1.00 96.94 106 ARG A C 1
ATOM 874 O O . ARG A 1 106 ? -5.495 -3.621 -4.323 1.00 96.94 106 ARG A O 1
ATOM 881 N N . LEU A 1 107 ? -5.304 -4.230 -2.168 1.00 96.94 107 LEU A N 1
ATOM 882 C CA . LEU A 1 107 ? -3.915 -4.666 -2.274 1.00 96.94 107 LEU A CA 1
ATOM 883 C C . LEU A 1 107 ? -3.789 -5.889 -3.186 1.00 96.94 107 LEU A C 1
ATOM 885 O O . LEU A 1 107 ? -2.979 -5.866 -4.106 1.00 96.94 107 LEU A O 1
ATOM 889 N N . VAL A 1 108 ? -4.588 -6.936 -2.968 1.00 96.19 108 VAL A N 1
ATOM 890 C CA . VAL A 1 108 ? -4.529 -8.158 -3.789 1.00 96.19 108 VAL A CA 1
ATOM 891 C C . VAL A 1 108 ? -4.738 -7.835 -5.266 1.00 96.19 108 VAL A C 1
ATOM 893 O O . VAL A 1 108 ? -3.942 -8.258 -6.102 1.00 96.19 108 VAL A O 1
ATOM 896 N N . GLU A 1 109 ? -5.755 -7.039 -5.583 1.00 95.94 109 GLU A N 1
ATOM 897 C CA . GLU A 1 109 ? -6.051 -6.644 -6.958 1.00 95.94 109 GLU A CA 1
ATOM 898 C C . GLU A 1 109 ? -4.928 -5.807 -7.582 1.00 95.94 109 GLU A C 1
ATOM 900 O O . GLU A 1 109 ? -4.533 -6.081 -8.712 1.00 95.94 109 GLU A O 1
ATOM 905 N N . ALA A 1 110 ? -4.339 -4.857 -6.847 1.00 96.19 110 ALA A N 1
ATOM 906 C CA . ALA A 1 110 ? -3.217 -4.071 -7.357 1.00 96.19 110 ALA A CA 1
ATOM 907 C C . ALA A 1 110 ? -1.985 -4.940 -7.671 1.00 96.19 110 ALA A C 1
ATOM 909 O O . ALA A 1 110 ? -1.352 -4.769 -8.711 1.00 96.19 110 ALA A O 1
ATOM 910 N N . TYR A 1 111 ? -1.658 -5.911 -6.809 1.00 94.94 111 TYR A N 1
ATOM 911 C CA . TYR A 1 111 ? -0.539 -6.831 -7.049 1.00 94.94 111 TYR A CA 1
ATOM 912 C C . TYR A 1 111 ? -0.815 -7.822 -8.193 1.00 94.94 111 TYR A C 1
ATOM 914 O O . TYR A 1 111 ? 0.115 -8.229 -8.897 1.00 94.94 111 TYR A O 1
ATOM 922 N N . ALA A 1 112 ? -2.079 -8.196 -8.395 1.00 94.38 112 ALA A N 1
ATOM 923 C CA . ALA A 1 112 ? -2.513 -9.116 -9.443 1.00 94.38 112 ALA A CA 1
ATOM 924 C C . ALA A 1 112 ? -2.846 -8.431 -10.781 1.00 94.38 112 ALA A C 1
ATOM 926 O O . ALA A 1 112 ? -3.056 -9.137 -11.767 1.00 94.38 112 ALA A O 1
ATOM 927 N N . ALA A 1 113 ? -2.861 -7.094 -10.832 1.00 94.62 113 ALA A N 1
ATOM 928 C CA . ALA A 1 113 ? -3.280 -6.308 -11.991 1.00 94.62 113 ALA A CA 1
ATOM 929 C C . ALA A 1 113 ? -2.619 -6.788 -13.299 1.00 94.62 113 ALA A C 1
ATOM 931 O O . ALA A 1 113 ? -1.464 -7.220 -13.286 1.00 94.62 113 ALA A O 1
ATOM 932 N N . PRO A 1 114 ? -3.302 -6.720 -14.452 1.00 90.88 114 PRO A N 1
ATOM 933 C CA . PRO A 1 114 ? -2.751 -7.218 -15.706 1.00 90.88 114 PRO A CA 1
ATOM 934 C C . PRO A 1 114 ? -1.539 -6.412 -16.203 1.00 90.88 114 PRO A C 1
ATOM 936 O O . PRO A 1 114 ? -0.788 -6.940 -17.010 1.00 90.88 114 PRO A O 1
ATOM 939 N N . LEU A 1 115 ? -1.265 -5.206 -15.678 1.00 96.00 115 LEU A N 1
ATOM 940 C CA . LEU A 1 115 ? -0.120 -4.352 -16.058 1.00 96.00 115 LEU A CA 1
ATOM 941 C C . LEU A 1 115 ? -0.030 -4.124 -17.578 1.00 96.00 115 LEU A C 1
ATOM 943 O O . LEU A 1 115 ? 1.031 -4.272 -18.187 1.00 96.00 115 LEU A O 1
ATOM 947 N N . ASP A 1 116 ? -1.169 -3.820 -18.187 1.00 92.94 116 ASP A N 1
ATOM 948 C CA . ASP A 1 116 ? -1.320 -3.412 -19.583 1.00 92.94 116 ASP A CA 1
ATOM 949 C C . ASP A 1 116 ? -2.088 -2.077 -19.659 1.00 92.94 116 ASP A C 1
ATOM 951 O O . ASP A 1 116 ? -2.219 -1.366 -18.659 1.00 92.94 116 ASP A O 1
ATOM 955 N N . GLU A 1 117 ? -2.581 -1.714 -20.842 1.00 91.44 117 GLU A N 1
ATOM 956 C CA . GLU A 1 117 ? -3.321 -0.468 -21.080 1.00 91.44 117 GLU A CA 1
ATOM 957 C C . GLU A 1 117 ? -4.622 -0.353 -20.270 1.00 91.44 117 GLU A C 1
ATOM 959 O O . GLU A 1 117 ? -5.063 0.764 -20.002 1.00 91.44 117 GLU A O 1
ATOM 964 N N . SER A 1 118 ? -5.204 -1.478 -19.838 1.00 92.12 118 SER A N 1
ATOM 965 C CA . SER A 1 118 ? -6.408 -1.501 -18.998 1.00 92.12 118 SER A CA 1
ATOM 966 C C . SER A 1 118 ? -6.117 -1.234 -17.518 1.00 92.12 118 SER A C 1
ATOM 968 O O . SER A 1 118 ? -7.043 -1.025 -16.738 1.00 92.12 118 SER A O 1
ATOM 970 N N . CYS A 1 119 ? -4.839 -1.235 -17.120 1.00 93.06 119 CYS A N 1
ATOM 971 C CA . CYS A 1 119 ? -4.426 -0.965 -15.749 1.00 93.06 119 CYS A CA 1
ATOM 972 C C . CYS A 1 119 ? -4.698 0.501 -15.380 1.00 93.06 119 CYS A C 1
ATOM 974 O O . CYS A 1 119 ? -4.194 1.421 -16.038 1.00 93.06 119 CYS A O 1
ATOM 976 N N . ASP A 1 120 ? -5.455 0.685 -14.299 1.00 91.38 120 ASP A N 1
ATOM 977 C CA . ASP A 1 120 ? -5.934 1.959 -13.754 1.00 91.38 120 ASP A CA 1
ATOM 978 C C . ASP A 1 120 ? -5.077 2.489 -12.588 1.00 91.38 120 ASP A C 1
ATOM 980 O O . ASP A 1 120 ? -5.404 3.504 -11.973 1.00 91.38 120 ASP A O 1
ATOM 984 N N . LEU A 1 121 ? -3.966 1.818 -12.275 1.00 95.94 121 LEU A N 1
ATOM 985 C CA . LEU A 1 121 ? -3.041 2.254 -11.233 1.00 95.94 121 LEU A CA 1
ATOM 986 C C . LEU A 1 121 ? -2.255 3.500 -11.663 1.00 95.94 121 LEU A C 1
ATOM 988 O O . LEU A 1 121 ? -1.809 3.620 -12.803 1.00 95.94 121 LEU A O 1
ATOM 992 N N . TYR A 1 122 ? -2.008 4.386 -10.699 1.00 96.50 122 TYR A N 1
ATOM 993 C CA . TYR A 1 122 ? -1.171 5.572 -10.880 1.00 96.50 122 TYR A CA 1
ATOM 994 C C . TYR A 1 122 ? 0.297 5.204 -11.131 1.00 96.50 122 TYR A C 1
ATOM 996 O O . TYR A 1 122 ? 0.788 4.187 -10.633 1.00 96.50 122 TYR A O 1
ATOM 1004 N N . ALA A 1 123 ? 1.030 6.072 -11.832 1.00 97.12 123 ALA A N 1
ATOM 1005 C CA . ALA A 1 123 ? 2.445 5.863 -12.143 1.00 97.12 123 ALA A CA 1
ATOM 1006 C C . ALA A 1 123 ? 3.310 5.634 -10.889 1.00 97.12 123 ALA A C 1
ATOM 1008 O O . ALA A 1 123 ? 4.173 4.757 -10.876 1.00 97.12 123 ALA A O 1
ATOM 1009 N N . GLU A 1 124 ? 3.053 6.367 -9.805 1.00 97.44 124 GLU A N 1
ATOM 1010 C CA . GLU A 1 124 ? 3.761 6.227 -8.529 1.00 97.44 124 GLU A CA 1
ATOM 1011 C C . GLU A 1 124 ? 3.488 4.872 -7.851 1.00 97.44 124 GLU A C 1
ATOM 1013 O O . GLU A 1 124 ? 4.381 4.291 -7.218 1.00 97.44 124 GLU A O 1
ATOM 1018 N N . ASP A 1 125 ? 2.264 4.356 -7.995 1.00 97.56 125 ASP A N 1
ATOM 1019 C CA . ASP A 1 125 ? 1.857 3.050 -7.469 1.00 97.56 125 ASP A CA 1
ATOM 1020 C C . ASP A 1 125 ? 2.493 1.930 -8.307 1.00 97.56 125 ASP A C 1
ATOM 1022 O O . ASP A 1 125 ? 3.028 0.968 -7.756 1.00 97.56 125 ASP A O 1
ATOM 1026 N N . LEU A 1 126 ? 2.519 2.082 -9.635 1.00 98.12 126 LEU A N 1
ATOM 1027 C CA . LEU A 1 126 ? 3.171 1.155 -10.563 1.00 98.12 126 LEU A CA 1
ATOM 1028 C C . LEU A 1 126 ? 4.688 1.096 -10.357 1.00 98.12 126 LEU A C 1
ATOM 1030 O O . LEU A 1 126 ? 5.258 0.007 -10.317 1.00 98.12 126 LEU A O 1
ATOM 1034 N N . LEU A 1 127 ? 5.344 2.238 -10.142 1.00 97.88 127 LEU A N 1
ATOM 1035 C CA . LEU A 1 127 ? 6.763 2.303 -9.782 1.00 97.88 127 LEU A CA 1
ATOM 1036 C C . LEU A 1 127 ? 7.042 1.550 -8.472 1.00 97.88 127 LEU A C 1
ATOM 1038 O O . LEU A 1 127 ? 7.998 0.779 -8.352 1.00 97.88 127 LEU A O 1
ATOM 1042 N N . SER A 1 128 ? 6.172 1.740 -7.481 1.00 97.81 128 SER A N 1
ATOM 1043 C CA . SER A 1 128 ? 6.245 1.047 -6.195 1.00 97.81 128 SER A CA 1
ATOM 1044 C C . SER A 1 128 ? 6.018 -0.464 -6.335 1.00 97.81 128 SER A C 1
ATOM 1046 O O . SER A 1 128 ? 6.699 -1.273 -5.688 1.00 97.81 128 SER A O 1
ATOM 1048 N N . LEU A 1 129 ? 5.098 -0.861 -7.216 1.00 97.81 129 LEU A N 1
ATOM 1049 C CA . LEU A 1 129 ? 4.800 -2.249 -7.543 1.00 97.81 129 LEU A CA 1
ATOM 1050 C C . LEU A 1 129 ? 5.960 -2.917 -8.296 1.00 97.81 129 LEU A C 1
ATOM 1052 O O . LEU A 1 129 ? 6.348 -4.030 -7.937 1.00 97.81 129 LEU A O 1
ATOM 1056 N N . ALA A 1 130 ? 6.594 -2.220 -9.241 1.00 98.06 130 ALA A N 1
ATOM 1057 C CA . ALA A 1 130 ? 7.802 -2.685 -9.917 1.00 98.06 130 ALA A CA 1
ATOM 1058 C C . ALA A 1 130 ? 8.919 -2.996 -8.915 1.00 98.06 130 ALA A C 1
ATOM 1060 O O . ALA A 1 130 ? 9.500 -4.081 -8.943 1.00 98.06 130 ALA A O 1
ATOM 1061 N N . ALA A 1 131 ? 9.156 -2.103 -7.949 1.00 97.44 131 ALA A N 1
ATOM 1062 C CA . ALA A 1 131 ? 10.124 -2.345 -6.882 1.00 97.44 131 ALA A CA 1
ATOM 1063 C C . ALA A 1 131 ? 9.755 -3.565 -6.011 1.00 97.44 131 ALA A C 1
ATOM 1065 O O . ALA A 1 131 ? 10.641 -4.261 -5.508 1.00 97.44 131 ALA A O 1
ATOM 1066 N N . CYS A 1 132 ? 8.463 -3.853 -5.815 1.00 97.00 132 CYS A N 1
ATOM 1067 C CA . CYS A 1 132 ? 8.021 -5.076 -5.139 1.00 97.00 132 CYS A CA 1
ATOM 1068 C C . CYS A 1 132 ? 8.303 -6.335 -5.971 1.00 97.00 132 CYS A C 1
ATOM 1070 O O . CYS A 1 132 ? 8.808 -7.317 -5.422 1.00 97.00 132 CYS A O 1
ATOM 1072 N N . HIS A 1 133 ? 8.027 -6.301 -7.274 1.00 97.25 133 HIS A N 1
ATOM 1073 C CA . HIS A 1 133 ? 8.301 -7.411 -8.186 1.00 97.25 133 HIS A CA 1
ATOM 1074 C C . HIS A 1 133 ? 9.805 -7.690 -8.310 1.00 97.25 133 HIS A C 1
ATOM 1076 O O . HIS A 1 133 ? 10.226 -8.829 -8.128 1.00 97.25 133 HIS A O 1
ATOM 1082 N N . LEU A 1 134 ? 10.644 -6.655 -8.422 1.00 96.81 134 LEU A N 1
ATOM 1083 C CA . LEU A 1 134 ? 12.105 -6.806 -8.405 1.00 96.81 134 LEU A CA 1
ATOM 1084 C C . LEU A 1 134 ? 12.613 -7.482 -7.127 1.00 96.81 134 LEU A C 1
ATOM 1086 O O . LEU A 1 134 ? 13.455 -8.373 -7.198 1.00 96.81 134 LEU A O 1
ATOM 1090 N N . ARG A 1 135 ? 12.084 -7.107 -5.953 1.00 95.44 135 ARG A N 1
ATOM 1091 C CA . ARG A 1 135 ? 12.456 -7.746 -4.676 1.00 95.44 135 ARG A CA 1
ATOM 1092 C C . ARG A 1 135 ? 12.040 -9.213 -4.581 1.00 95.44 135 ARG A C 1
ATOM 1094 O O . ARG A 1 135 ? 12.654 -9.949 -3.819 1.00 95.44 135 ARG A O 1
ATOM 1101 N N . SER A 1 136 ? 11.002 -9.620 -5.309 1.00 94.81 136 SER A N 1
ATOM 1102 C CA . SER A 1 136 ? 10.559 -11.020 -5.379 1.00 94.81 136 SER A CA 1
ATOM 1103 C C . SER A 1 136 ? 11.206 -11.801 -6.528 1.00 94.81 136 SER A C 1
ATOM 1105 O O . SER A 1 136 ? 10.971 -12.998 -6.645 1.00 94.81 136 SER A O 1
ATOM 1107 N N . GLY A 1 137 ? 12.047 -11.152 -7.341 1.00 96.50 137 GLY A N 1
ATOM 1108 C CA . GLY A 1 137 ? 12.713 -11.762 -8.492 1.00 96.50 137 GLY A CA 1
ATOM 1109 C C . GLY A 1 137 ? 11.862 -11.822 -9.764 1.00 96.50 137 GLY A C 1
ATOM 1110 O O . GLY A 1 137 ? 12.344 -12.310 -10.781 1.00 96.50 137 GLY A O 1
ATOM 1111 N N . ASP A 1 138 ? 10.632 -11.302 -9.745 1.00 96.94 138 ASP A N 1
ATOM 1112 C CA . ASP A 1 138 ? 9.750 -11.260 -10.915 1.00 96.94 138 ASP A CA 1
ATOM 1113 C C . ASP A 1 138 ? 10.119 -10.075 -11.820 1.00 96.94 138 ASP A C 1
ATOM 1115 O O . ASP A 1 138 ? 9.527 -8.994 -11.779 1.00 96.94 138 ASP A O 1
ATOM 1119 N N . THR A 1 139 ? 11.169 -10.261 -12.618 1.00 97.19 139 THR A N 1
ATOM 1120 C CA . THR A 1 139 ? 11.673 -9.227 -13.529 1.00 97.19 139 THR A CA 1
ATOM 1121 C C . THR A 1 139 ? 10.687 -8.899 -14.645 1.00 97.19 139 THR A C 1
ATOM 1123 O O . THR A 1 139 ? 10.641 -7.749 -15.075 1.00 97.19 139 THR A O 1
ATOM 1126 N N . LEU A 1 140 ? 9.868 -9.865 -15.072 1.00 96.50 140 LEU A N 1
ATOM 1127 C CA . LEU A 1 140 ? 8.881 -9.679 -16.132 1.00 96.50 140 LEU A CA 1
ATOM 1128 C C . LEU A 1 140 ? 7.760 -8.737 -15.685 1.00 96.50 140 LEU A C 1
ATOM 1130 O O . LEU A 1 140 ? 7.468 -7.75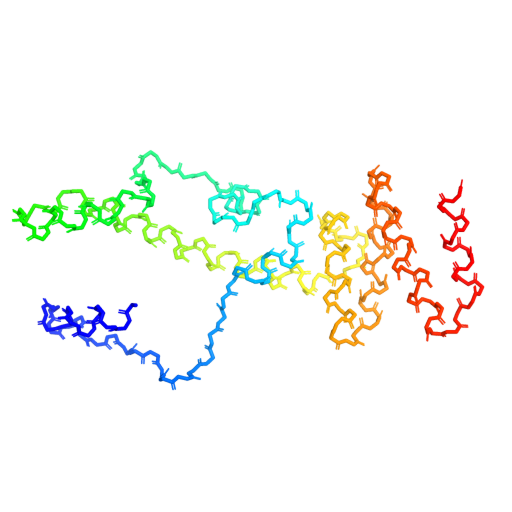6 -16.369 1.00 96.50 140 LEU A O 1
ATOM 1134 N N . ARG A 1 141 ? 7.135 -8.993 -14.527 1.00 97.19 141 ARG A N 1
ATOM 1135 C CA . ARG A 1 141 ? 6.104 -8.081 -14.005 1.00 97.19 141 ARG A CA 1
ATOM 1136 C C . ARG A 1 141 ? 6.690 -6.734 -13.607 1.00 97.19 141 ARG A C 1
ATOM 1138 O O . ARG A 1 141 ? 6.018 -5.721 -13.779 1.00 97.19 141 ARG A O 1
ATOM 1145 N N . ALA A 1 142 ? 7.933 -6.702 -13.121 1.00 98.06 142 ALA A N 1
ATOM 1146 C CA . ALA A 1 142 ? 8.616 -5.444 -12.843 1.00 98.06 142 ALA A CA 1
ATOM 1147 C C . ALA A 1 142 ? 8.773 -4.583 -14.101 1.00 98.06 142 ALA A C 1
ATOM 1149 O O . ALA A 1 142 ? 8.447 -3.400 -14.064 1.00 98.06 142 ALA A O 1
ATOM 1150 N N . GLU A 1 143 ? 9.231 -5.172 -15.208 1.00 97.69 143 GLU A N 1
ATOM 1151 C CA . GLU A 1 143 ? 9.368 -4.462 -16.479 1.00 97.69 143 GLU A CA 1
ATOM 1152 C C . GLU A 1 143 ? 8.013 -3.958 -16.982 1.00 97.69 143 GLU A C 1
ATOM 1154 O O . GLU A 1 143 ? 7.884 -2.771 -17.260 1.00 97.69 143 GLU A O 1
ATOM 1159 N N . ARG A 1 144 ? 6.970 -4.802 -16.979 1.00 97.75 144 ARG A N 1
ATOM 1160 C CA . ARG A 1 144 ? 5.609 -4.390 -17.376 1.00 97.75 144 ARG A CA 1
ATOM 1161 C C . ARG A 1 144 ? 5.078 -3.223 -16.546 1.00 97.75 144 ARG A C 1
ATOM 1163 O O . ARG A 1 144 ? 4.502 -2.288 -17.098 1.00 97.75 144 ARG A O 1
ATOM 1170 N N . ALA A 1 145 ? 5.284 -3.260 -15.229 1.00 98.19 145 ALA A N 1
ATOM 1171 C CA . ALA A 1 145 ? 4.888 -2.171 -14.344 1.00 98.19 145 ALA A CA 1
ATOM 1172 C C . ALA A 1 145 ? 5.648 -0.873 -14.665 1.00 98.19 145 ALA A C 1
ATOM 1174 O O . ALA A 1 145 ? 5.025 0.184 -14.703 1.00 98.19 145 ALA A O 1
ATOM 1175 N N . LEU A 1 146 ? 6.955 -0.941 -14.948 1.00 97.81 146 LEU A N 1
ATOM 1176 C CA . LEU A 1 146 ? 7.765 0.227 -15.325 1.00 97.81 146 LEU A CA 1
ATOM 1177 C C . LEU A 1 146 ? 7.359 0.798 -16.685 1.00 97.81 146 LEU A C 1
ATOM 1179 O O . LEU A 1 146 ? 7.208 2.010 -16.802 1.00 97.81 146 LEU A O 1
ATOM 1183 N N . THR A 1 147 ? 7.121 -0.053 -17.685 1.00 96.31 147 THR A N 1
ATOM 1184 C CA . THR A 1 147 ? 6.638 0.377 -19.003 1.00 96.31 147 THR A CA 1
ATOM 1185 C C . THR A 1 147 ? 5.287 1.074 -18.885 1.00 96.31 147 THR A C 1
ATOM 1187 O O . THR A 1 147 ? 5.105 2.163 -19.428 1.00 96.31 147 THR A O 1
ATOM 1190 N N . ARG A 1 148 ? 4.344 0.496 -18.125 1.00 97.06 148 ARG A N 1
ATOM 1191 C CA . ARG A 1 148 ? 3.041 1.132 -17.902 1.00 97.06 148 ARG A CA 1
ATOM 1192 C C . ARG A 1 148 ? 3.178 2.440 -17.124 1.00 97.06 148 ARG A C 1
ATOM 1194 O O . ARG A 1 148 ? 2.547 3.417 -17.508 1.00 97.06 148 ARG A O 1
ATOM 1201 N N . ALA A 1 149 ? 4.024 2.478 -16.092 1.00 96.81 149 ALA A N 1
ATOM 1202 C CA . ALA A 1 149 ? 4.279 3.692 -15.321 1.00 96.81 149 ALA A CA 1
ATOM 1203 C C . ALA A 1 149 ? 4.847 4.810 -16.205 1.00 96.81 149 ALA A C 1
ATOM 1205 O O . ALA A 1 149 ? 4.396 5.944 -16.106 1.00 96.81 149 ALA A O 1
ATOM 1206 N N . ALA A 1 150 ? 5.798 4.495 -17.092 1.00 94.81 150 ALA A N 1
ATOM 1207 C CA . ALA A 1 150 ? 6.405 5.463 -18.005 1.00 94.81 150 ALA A CA 1
ATOM 1208 C C . ALA A 1 150 ? 5.380 6.077 -18.971 1.00 94.81 150 ALA A C 1
ATOM 1210 O O . ALA A 1 150 ? 5.490 7.255 -19.303 1.00 94.81 150 ALA A O 1
ATOM 1211 N N . ALA A 1 151 ? 4.374 5.299 -19.383 1.00 93.62 151 ALA A N 1
ATOM 1212 C CA . ALA A 1 151 ? 3.315 5.749 -20.284 1.00 93.62 151 ALA A CA 1
ATOM 1213 C C . ALA A 1 151 ? 2.295 6.697 -19.627 1.00 93.62 151 ALA A C 1
ATOM 1215 O O . ALA A 1 151 ? 1.597 7.413 -20.338 1.00 93.62 151 ALA A O 1
ATOM 1216 N N . THR A 1 152 ? 2.177 6.688 -18.296 1.00 94.00 152 THR A N 1
ATOM 1217 C CA . THR A 1 152 ? 1.161 7.459 -17.553 1.00 94.00 152 THR A CA 1
ATOM 1218 C C . THR A 1 152 ? 1.757 8.452 -16.554 1.00 94.00 152 THR A C 1
ATOM 1220 O O . THR A 1 152 ? 1.021 9.035 -15.764 1.00 94.00 152 THR A O 1
ATOM 1223 N N . ALA A 1 153 ? 3.082 8.581 -16.488 1.00 93.12 153 ALA A N 1
ATOM 1224 C CA . ALA A 1 153 ? 3.742 9.455 -15.528 1.00 93.12 153 ALA A CA 1
ATOM 1225 C C . ALA A 1 153 ? 3.751 10.906 -16.021 1.00 93.12 153 ALA A C 1
ATOM 1227 O O . ALA A 1 153 ? 4.403 11.213 -17.015 1.00 93.12 153 ALA A O 1
ATOM 1228 N N . ASP A 1 154 ? 3.106 11.792 -15.262 1.00 88.06 154 ASP A N 1
ATOM 1229 C CA . ASP A 1 154 ? 3.040 13.225 -15.580 1.00 88.06 154 ASP A CA 1
ATOM 1230 C C . ASP A 1 154 ? 4.157 14.045 -14.907 1.00 88.06 154 ASP A C 1
ATOM 1232 O O . ASP A 1 154 ? 4.599 15.057 -15.442 1.00 88.06 154 ASP A O 1
ATOM 1236 N N . HIS A 1 155 ? 4.635 13.615 -13.733 1.00 86.19 155 HIS A N 1
ATOM 1237 C CA . HIS A 1 155 ? 5.623 14.355 -12.938 1.00 86.19 155 HIS A CA 1
ATOM 1238 C C . HIS A 1 155 ? 7.065 13.990 -13.312 1.00 86.19 155 HIS A C 1
ATOM 1240 O O . HIS A 1 155 ? 7.432 12.812 -13.284 1.00 86.19 155 HIS A O 1
ATOM 1246 N N . ASP A 1 156 ? 7.907 14.998 -13.559 1.00 85.88 156 ASP A N 1
ATOM 1247 C CA . ASP A 1 156 ? 9.303 14.812 -13.987 1.00 85.88 156 ASP A CA 1
ATOM 1248 C C . ASP A 1 156 ? 10.144 13.984 -13.001 1.00 85.88 156 ASP A C 1
ATOM 1250 O O . ASP A 1 156 ? 10.876 13.088 -13.426 1.00 85.88 156 ASP A O 1
ATOM 1254 N N . ASP A 1 157 ? 9.986 14.199 -11.690 1.00 87.56 157 ASP A N 1
ATOM 1255 C CA . ASP A 1 157 ? 10.702 13.428 -10.661 1.00 87.56 157 ASP A CA 1
ATOM 1256 C C . ASP A 1 157 ? 10.342 11.932 -10.712 1.00 87.56 157 ASP A C 1
ATOM 1258 O O . ASP A 1 157 ? 11.212 11.057 -10.666 1.00 87.56 157 ASP A O 1
ATOM 1262 N N . THR A 1 158 ? 9.049 11.628 -10.856 1.00 91.62 158 THR A N 1
ATOM 1263 C CA . THR A 1 158 ? 8.541 10.254 -10.958 1.00 91.62 158 THR A CA 1
ATOM 1264 C C . THR A 1 158 ? 9.010 9.606 -12.259 1.00 91.62 158 THR A C 1
ATOM 1266 O O . THR A 1 158 ? 9.455 8.456 -12.247 1.00 91.62 158 THR A O 1
ATOM 1269 N N . ARG A 1 159 ? 8.973 10.346 -13.376 1.00 93.44 159 ARG A N 1
ATOM 1270 C CA . ARG A 1 159 ? 9.483 9.891 -14.677 1.00 93.44 159 ARG A CA 1
ATOM 1271 C C . ARG A 1 159 ? 10.959 9.520 -14.584 1.00 93.44 159 ARG A C 1
ATOM 1273 O O . ARG A 1 159 ? 11.320 8.413 -14.977 1.00 93.44 159 ARG A O 1
ATOM 1280 N N . ALA A 1 160 ? 11.796 10.393 -14.023 1.00 92.62 160 ALA A N 1
ATOM 1281 C CA . ALA A 1 160 ? 13.228 10.141 -13.877 1.00 92.62 160 ALA A CA 1
ATOM 1282 C C . ALA A 1 160 ? 13.506 8.844 -13.097 1.00 92.62 160 ALA A C 1
ATOM 1284 O O . ALA A 1 160 ? 14.327 8.025 -13.517 1.00 92.62 160 ALA A O 1
ATOM 1285 N N . GLU A 1 161 ? 12.785 8.609 -11.996 1.00 95.06 161 GLU A N 1
ATOM 1286 C CA . GLU A 1 161 ? 12.938 7.383 -11.209 1.00 95.06 161 GLU A CA 1
ATOM 1287 C C . GLU A 1 161 ? 12.479 6.128 -11.973 1.00 95.06 161 GLU A C 1
ATOM 1289 O O . GLU A 1 161 ? 13.145 5.090 -11.896 1.00 95.06 161 GLU A O 1
ATOM 1294 N N . ILE A 1 162 ? 11.386 6.217 -12.742 1.00 96.75 162 ILE A N 1
ATOM 1295 C CA . ILE A 1 162 ? 10.903 5.123 -13.599 1.00 96.75 162 ILE A CA 1
ATOM 1296 C C . ILE A 1 162 ? 11.956 4.758 -14.651 1.00 96.75 162 ILE A C 1
ATOM 1298 O O . ILE A 1 162 ? 12.359 3.594 -14.724 1.00 96.75 162 ILE A O 1
ATOM 1302 N N . TYR A 1 163 ? 12.437 5.733 -15.430 1.00 95.94 163 TYR A N 1
ATOM 1303 C CA . TYR A 1 163 ? 13.420 5.496 -16.494 1.00 95.94 163 TYR A CA 1
ATOM 1304 C C . TYR A 1 163 ? 14.738 4.949 -15.932 1.00 95.94 163 TYR A C 1
ATOM 1306 O O . TYR A 1 163 ? 15.282 3.979 -16.467 1.00 95.94 163 TYR A O 1
ATOM 1314 N N . ALA A 1 164 ? 15.212 5.482 -14.800 1.00 94.69 164 ALA A N 1
ATOM 1315 C CA . ALA A 1 164 ? 16.414 4.985 -14.135 1.00 94.69 164 ALA A CA 1
ATOM 1316 C C . ALA A 1 164 ? 16.270 3.520 -13.677 1.00 94.69 164 ALA A C 1
ATOM 1318 O O . ALA A 1 164 ? 17.178 2.708 -13.893 1.00 94.69 164 ALA A O 1
ATOM 1319 N N . GLN A 1 165 ? 15.134 3.152 -13.070 1.00 96.62 165 GLN A N 1
ATOM 1320 C CA . GLN A 1 165 ? 14.883 1.767 -12.657 1.00 96.62 165 GLN A CA 1
ATOM 1321 C C . GLN A 1 165 ? 14.721 0.824 -13.854 1.00 96.62 165 GLN A C 1
ATOM 1323 O O . GLN A 1 165 ? 15.248 -0.292 -13.815 1.00 96.62 165 GLN A O 1
ATOM 1328 N N . TRP A 1 166 ? 14.044 1.262 -14.919 1.00 97.69 166 TRP A N 1
ATOM 1329 C CA . TRP A 1 166 ? 13.820 0.456 -16.120 1.00 97.69 166 TRP A CA 1
ATOM 1330 C C . TRP A 1 166 ? 15.113 0.197 -16.883 1.00 97.69 166 TRP A C 1
ATOM 1332 O O . TRP A 1 166 ? 15.472 -0.961 -17.102 1.00 97.69 166 TRP A O 1
ATOM 1342 N N . ALA A 1 167 ? 15.892 1.237 -17.175 1.00 96.38 167 ALA A N 1
ATOM 1343 C CA . ALA A 1 167 ? 17.185 1.061 -17.818 1.00 96.38 167 ALA A CA 1
ATOM 1344 C C . ALA A 1 167 ? 18.147 0.244 -16.938 1.00 96.38 167 ALA A C 1
ATOM 1346 O O . ALA A 1 167 ? 18.893 -0.598 -17.437 1.00 96.38 167 ALA A O 1
ATOM 1347 N N . GLY A 1 168 ? 18.106 0.426 -15.612 1.00 96.06 168 GLY A N 1
ATOM 1348 C CA . GLY A 1 168 ? 18.859 -0.401 -14.667 1.00 96.06 168 GLY A CA 1
ATOM 1349 C C . GLY A 1 168 ? 18.479 -1.886 -14.721 1.00 96.06 168 GLY A C 1
ATOM 1350 O O . GLY A 1 168 ? 19.357 -2.747 -14.632 1.00 96.06 168 GLY A O 1
ATOM 1351 N N . LEU A 1 169 ? 17.193 -2.203 -14.896 1.00 97.19 169 LEU A N 1
ATOM 1352 C CA . LEU A 1 169 ? 16.715 -3.571 -15.099 1.00 97.19 169 LEU A CA 1
ATOM 1353 C C . LEU A 1 169 ? 17.216 -4.156 -16.426 1.00 97.19 169 LEU A C 1
ATOM 1355 O O . LEU A 1 169 ? 17.779 -5.249 -16.409 1.00 97.19 169 LEU A O 1
ATOM 1359 N N . LEU A 1 170 ? 17.077 -3.421 -17.531 1.00 97.38 170 LEU A N 1
ATOM 1360 C CA . LEU A 1 170 ? 17.516 -3.852 -18.864 1.00 97.38 170 LEU A CA 1
ATOM 1361 C C . LEU A 1 170 ? 19.025 -4.116 -18.913 1.00 97.38 170 LEU A C 1
ATOM 1363 O O . LEU A 1 170 ? 19.460 -5.156 -19.404 1.00 97.38 170 LEU A O 1
ATOM 1367 N N . LYS A 1 171 ? 19.830 -3.238 -18.300 1.00 96.88 171 LYS A N 1
ATOM 1368 C CA . LYS A 1 171 ? 21.283 -3.428 -18.160 1.00 96.88 171 LYS A CA 1
ATOM 1369 C C . LYS A 1 171 ? 21.639 -4.719 -17.422 1.00 96.88 171 LYS A C 1
ATOM 1371 O O . LYS A 1 171 ? 22.552 -5.420 -17.837 1.00 96.88 171 LYS A O 1
ATOM 1376 N N . ARG A 1 172 ? 20.924 -5.058 -16.341 1.00 95.75 172 ARG A N 1
ATOM 1377 C CA . ARG A 1 172 ? 21.144 -6.322 -15.607 1.00 95.75 172 ARG A CA 1
ATOM 1378 C C . ARG A 1 172 ? 20.792 -7.565 -16.427 1.00 95.75 172 ARG A C 1
ATOM 1380 O O . ARG A 1 172 ? 21.273 -8.639 -16.097 1.00 95.75 172 ARG A O 1
ATOM 1387 N N . GLN A 1 173 ? 19.955 -7.418 -17.450 1.00 96.56 173 GLN A N 1
ATOM 1388 C CA . GLN A 1 173 ? 19.597 -8.475 -18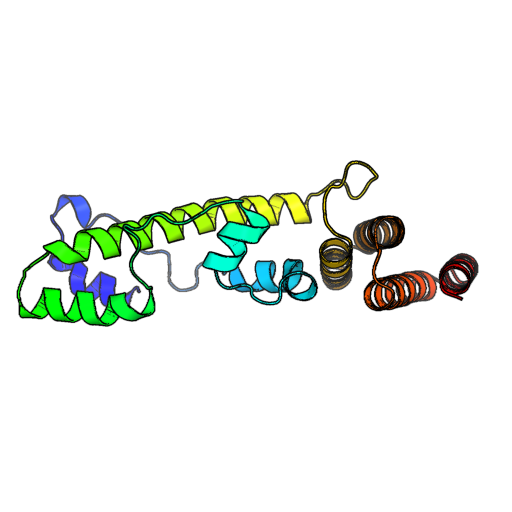.397 1.00 96.56 173 GLN A CA 1
ATOM 1389 C C . GLN A 1 173 ? 20.451 -8.435 -19.676 1.00 96.56 173 GLN A C 1
ATOM 1391 O O . GLN A 1 173 ? 20.122 -9.118 -20.638 1.00 96.56 173 GLN A O 1
ATOM 1396 N N . GLU A 1 174 ? 21.503 -7.609 -19.717 1.00 97.56 174 GLU A N 1
ATOM 1397 C CA . GLU A 1 174 ? 22.379 -7.420 -20.885 1.00 97.56 174 GLU A CA 1
ATOM 1398 C C . GLU A 1 174 ? 21.664 -6.874 -22.141 1.00 97.56 174 GLU A C 1
ATOM 1400 O O . GLU A 1 174 ? 22.205 -6.891 -23.247 1.00 97.56 174 GLU A O 1
ATOM 1405 N N . ARG A 1 175 ? 20.467 -6.297 -21.974 1.00 97.69 175 ARG A N 1
ATOM 1406 C CA . ARG A 1 175 ? 19.685 -5.632 -23.030 1.00 97.69 175 ARG A CA 1
ATOM 1407 C C . ARG A 1 175 ? 20.148 -4.184 -23.204 1.00 97.69 175 ARG A C 1
ATOM 1409 O O . ARG A 1 175 ? 19.412 -3.230 -22.960 1.00 97.69 175 ARG A O 1
ATOM 1416 N N . TRP A 1 176 ? 21.422 -4.015 -23.563 1.00 96.19 176 TRP A N 1
ATOM 1417 C CA . TRP A 1 176 ? 22.107 -2.714 -23.570 1.00 96.19 176 TRP A CA 1
ATOM 1418 C C . TRP A 1 176 ? 21.496 -1.702 -24.541 1.00 96.19 176 TRP A C 1
ATOM 1420 O O . TRP A 1 176 ? 21.404 -0.524 -24.204 1.00 96.19 176 TRP A O 1
ATOM 1430 N N . GLN A 1 177 ? 21.074 -2.167 -25.719 1.00 96.75 177 GLN A N 1
ATOM 1431 C CA . GLN A 1 177 ? 20.470 -1.323 -26.750 1.00 96.75 177 GLN A CA 1
ATOM 1432 C C . GLN A 1 177 ? 19.149 -0.720 -26.257 1.00 96.75 177 GLN A C 1
ATOM 1434 O O . GLN A 1 177 ? 18.995 0.496 -26.236 1.00 96.75 177 GLN A O 1
ATOM 1439 N N . GLU A 1 178 ? 18.250 -1.563 -25.751 1.00 96.44 178 GLU A N 1
ATOM 1440 C CA . GLU A 1 178 ? 16.964 -1.131 -25.193 1.00 96.44 178 GLU A CA 1
ATOM 1441 C C . GLU A 1 178 ? 17.166 -0.230 -23.969 1.00 96.44 178 GLU A C 1
ATOM 1443 O O . GLU A 1 178 ? 16.470 0.766 -23.797 1.00 96.44 178 GLU A O 1
ATOM 1448 N N . ALA A 1 179 ? 18.168 -0.519 -23.129 1.00 95.69 179 ALA A N 1
ATOM 1449 C CA . ALA A 1 179 ? 18.503 0.362 -22.016 1.00 95.69 179 ALA A CA 1
ATOM 1450 C C . ALA A 1 179 ? 18.896 1.768 -22.500 1.00 95.69 179 ALA A C 1
ATOM 1452 O O . ALA A 1 179 ? 18.486 2.750 -21.887 1.00 95.69 179 ALA A O 1
ATOM 1453 N N . ALA A 1 180 ? 19.684 1.875 -23.575 1.00 94.31 180 ALA A N 1
ATOM 1454 C CA . ALA A 1 180 ? 20.080 3.158 -24.151 1.00 94.31 180 ALA A CA 1
ATOM 1455 C C . ALA A 1 180 ? 18.884 3.920 -24.745 1.00 94.31 180 ALA A C 1
ATOM 1457 O O . ALA A 1 180 ? 18.783 5.127 -24.539 1.00 94.31 180 ALA A O 1
ATOM 1458 N N . GLU A 1 181 ? 17.957 3.224 -25.406 1.00 94.56 181 GLU A N 1
ATOM 1459 C CA . GLU A 1 181 ? 16.708 3.808 -25.917 1.00 94.56 181 GLU A CA 1
ATOM 1460 C C . GLU A 1 181 ? 15.854 4.380 -24.776 1.00 94.56 181 GLU A C 1
ATOM 1462 O O . GLU A 1 181 ? 15.422 5.529 -24.836 1.00 94.56 181 GLU A O 1
ATOM 1467 N N . VAL A 1 182 ? 15.701 3.633 -23.678 1.00 93.56 182 VAL A N 1
ATOM 1468 C CA . VAL A 1 182 ? 14.998 4.094 -22.468 1.00 93.56 182 VAL A CA 1
ATOM 1469 C C . VAL A 1 182 ? 15.659 5.340 -21.862 1.00 93.56 182 VAL A C 1
ATOM 1471 O O . VAL A 1 182 ? 14.955 6.246 -21.423 1.00 93.56 182 VAL A O 1
ATOM 1474 N N . TRP A 1 183 ? 16.994 5.430 -21.863 1.00 86.75 183 TRP A N 1
ATOM 1475 C CA . TRP A 1 183 ? 17.706 6.638 -21.418 1.00 86.75 183 TRP A CA 1
ATOM 1476 C C . TRP A 1 183 ? 17.476 7.839 -22.340 1.00 86.75 183 TRP A C 1
ATOM 1478 O O . TRP A 1 183 ? 17.373 8.962 -21.852 1.00 86.75 183 TRP A O 1
ATOM 1488 N N . GLN A 1 184 ? 17.393 7.622 -23.652 1.00 87.75 184 GLN A N 1
ATOM 1489 C CA . GLN A 1 184 ? 17.141 8.694 -24.618 1.00 87.75 184 GLN A CA 1
ATOM 1490 C C . GLN A 1 184 ? 15.726 9.263 -24.508 1.00 87.75 184 GLN A C 1
ATOM 1492 O O . GLN A 1 184 ? 15.552 10.447 -24.751 1.00 87.75 184 GLN A O 1
ATOM 1497 N N . LEU A 1 185 ? 14.736 8.464 -24.097 1.00 83.00 185 LEU A N 1
ATOM 1498 C CA . LEU A 1 185 ? 13.368 8.944 -23.842 1.00 83.00 185 LEU A CA 1
ATOM 1499 C C . LEU A 1 185 ? 13.266 9.916 -22.654 1.00 83.00 185 LEU A C 1
ATOM 1501 O O . LEU A 1 185 ? 12.248 10.594 -22.495 1.00 83.00 185 LEU A O 1
ATOM 1505 N N . TRP A 1 186 ? 14.284 9.944 -21.793 1.00 74.81 186 TRP A N 1
ATOM 1506 C CA . TRP A 1 186 ? 14.351 10.838 -20.642 1.00 74.81 186 TRP A CA 1
ATOM 1507 C C . TRP A 1 186 ? 15.104 12.150 -20.923 1.00 74.81 186 TRP A C 1
ATOM 1509 O O . TRP A 1 186 ? 14.829 13.140 -20.245 1.00 74.81 186 TRP A O 1
ATOM 1519 N N . LEU A 1 187 ? 16.036 12.155 -21.887 1.00 67.25 187 LEU A N 1
ATOM 1520 C CA . LEU A 1 187 ? 16.796 13.341 -22.318 1.00 67.25 187 LEU A CA 1
ATOM 1521 C C . LEU A 1 187 ? 15.941 14.290 -23.167 1.00 67.25 187 LEU A C 1
ATOM 1523 O O . LEU A 1 187 ? 16.157 15.515 -23.028 1.00 67.25 187 LEU A O 1
#

Secondary structure (DSSP, 8-state):
-HHHHHHHGGGS-TTTTT-PPPPTT-----THHHHHHHHTTT-S---HHHHIIIII-----TTPPPTTTHHHHHHHHHHH---TTHHHHHHHHHHHHHHHHHHHHHHHHHHH---STT----HHHHHHHHHHHHHHT-HHHHHHHHHHHHHH--SHHHHHHHHHHHHHHHHHTT-HHHHHHHHHTT-

Radius of gyration: 22.7 Å; chains: 1; bounding box: 46×35×63 Å